Protein AF-A0A2E8K2D9-F1 (afdb_monomer)

Sequence (216 aa):
MKTSSVPLYFPDGIPESVQRIVDPDQIHKLVAVGLKGMEDDWSRLGKRADEVTRGVRPWWKRLFGDSLEVDVAHVMNALYRPMKTWPGNLTAEQKDDLNIIRYLRQYVAADNYRLTSVQRAHPPGEDEMAKAFKMLAKDARPVADRVEDVFQKMITDVGEDIEPLCEAVYGEECPPGEGERVAMADVRDLVRIGRFPSMTPTGTRVMKTLWTAIHR

Radius of gyration: 23.52 Å; Cα contacts (8 Å, |Δi|>4): 214; chains: 1; bounding box: 50×31×76 Å

Foldseek 3Di:
DDDDDDPDDDPPDDDPPPLPLDPLCPLVVLLLVLLLVLQVVLLVLLVVLVCLLVCPDPVSCVDCNPDPLDHSLLLLQQLPDPLVSAQPPDDPQLSLLSQLSSLSNVSPDPDDSDDDPVCVVDDHDSVSSVVVSSSSSVSSVVSLVVSVVSVLVSLVVSLVVCQVCCCSNVVDGDDPPVSSVSSVVSLVVCLVVLHSPNDDPSSSSSSNSNVVSVPD

pLDDT: mean 81.73, std 16.13, range [32.75, 96.62]

Structure (mmCIF, N/CA/C/O backbone):
data_AF-A0A2E8K2D9-F1
#
_entry.id   AF-A0A2E8K2D9-F1
#
loop_
_atom_site.group_PDB
_atom_site.id
_atom_site.type_symbol
_atom_site.label_atom_id
_atom_site.label_alt_id
_atom_site.label_comp_id
_atom_site.label_asym_id
_atom_site.label_entity_id
_atom_site.label_seq_id
_atom_site.pdbx_PDB_ins_code
_atom_site.Cartn_x
_atom_site.Cartn_y
_atom_site.Cartn_z
_atom_site.occupancy
_atom_site.B_iso_or_equiv
_atom_site.auth_seq_id
_atom_site.auth_comp_id
_atom_site.auth_asym_id
_atom_site.auth_atom_id
_atom_site.pdbx_PDB_model_num
ATOM 1 N N . MET A 1 1 ? 7.784 -9.349 42.592 1.00 35.94 1 MET A N 1
ATOM 2 C CA . MET A 1 1 ? 6.423 -9.107 43.113 1.00 35.94 1 MET A CA 1
ATOM 3 C C . MET A 1 1 ? 5.459 -9.968 42.316 1.00 35.94 1 MET A C 1
ATOM 5 O O . MET A 1 1 ? 5.446 -9.852 41.100 1.00 35.94 1 MET A O 1
ATOM 9 N N . LYS A 1 2 ? 4.751 -10.893 42.971 1.00 32.75 2 LYS A N 1
ATOM 10 C CA . LYS A 1 2 ? 3.676 -11.684 42.358 1.00 32.75 2 LYS A CA 1
ATOM 11 C C . LYS A 1 2 ? 2.379 -10.907 42.567 1.00 32.75 2 LYS A C 1
ATOM 13 O O . LYS A 1 2 ? 1.980 -10.719 43.712 1.00 32.75 2 LYS A O 1
ATOM 18 N N . THR A 1 3 ? 1.761 -10.425 41.497 1.00 35.50 3 THR A N 1
ATOM 19 C CA . THR A 1 3 ? 0.390 -9.911 41.535 1.00 35.50 3 THR A CA 1
ATOM 20 C C . THR A 1 3 ? -0.542 -11.104 41.719 1.00 35.50 3 THR A C 1
ATOM 22 O O . THR A 1 3 ? -0.747 -11.912 40.821 1.00 35.50 3 THR A O 1
ATOM 25 N N . SER A 1 4 ? -1.029 -11.267 42.945 1.00 34.19 4 SER A N 1
ATOM 26 C CA . SER A 1 4 ? -2.083 -12.216 43.287 1.00 34.19 4 SER A CA 1
ATOM 27 C C . SER A 1 4 ? -3.385 -11.744 42.640 1.00 34.19 4 SER A C 1
ATOM 29 O O . SER A 1 4 ? -3.998 -10.800 43.132 1.00 34.19 4 SER A O 1
ATOM 31 N N . SER A 1 5 ? -3.814 -12.379 41.550 1.00 40.34 5 SER A N 1
ATOM 32 C CA . SER A 1 5 ? -5.182 -12.246 41.052 1.00 40.34 5 SER A CA 1
ATOM 33 C C . SER A 1 5 ? -6.114 -13.022 41.984 1.00 40.34 5 SER A C 1
ATOM 35 O O . SER A 1 5 ? -6.142 -14.251 41.986 1.00 40.34 5 SER A O 1
ATOM 37 N N . VAL A 1 6 ? -6.858 -12.303 42.823 1.00 35.56 6 VAL A N 1
ATOM 38 C CA . VAL A 1 6 ? -7.968 -12.889 43.584 1.00 35.56 6 VAL A CA 1
ATOM 39 C C . VAL A 1 6 ? -9.125 -13.102 42.602 1.00 35.56 6 VAL A C 1
ATOM 41 O O . VAL A 1 6 ? -9.557 -12.127 41.987 1.00 35.56 6 VAL A O 1
ATOM 44 N N . PRO A 1 7 ? -9.644 -14.329 42.415 1.00 41.34 7 PRO A N 1
ATOM 45 C CA . PRO A 1 7 ? -10.852 -14.529 41.630 1.00 41.34 7 PRO A CA 1
ATOM 46 C C . PRO A 1 7 ? -12.039 -13.975 42.426 1.00 41.34 7 PRO A C 1
ATOM 48 O O . PRO A 1 7 ? -12.361 -14.484 43.500 1.00 41.34 7 PRO A O 1
ATOM 51 N N . LEU A 1 8 ? -12.679 -12.920 41.922 1.00 49.12 8 LEU A N 1
ATOM 52 C CA . LEU A 1 8 ? -13.950 -12.433 42.456 1.00 49.12 8 LEU A CA 1
ATOM 53 C C . LEU A 1 8 ? -15.038 -13.475 42.149 1.00 49.12 8 LEU A C 1
ATOM 55 O O . LEU A 1 8 ? -15.399 -13.681 40.992 1.00 49.12 8 LEU A O 1
ATOM 59 N N . TYR A 1 9 ? -15.524 -14.164 43.182 1.00 39.50 9 TYR A N 1
ATOM 60 C CA . TYR A 1 9 ? -16.620 -15.127 43.084 1.00 39.50 9 TYR A CA 1
ATOM 61 C C . TYR A 1 9 ? -17.941 -14.439 43.445 1.00 39.50 9 TYR A C 1
ATOM 63 O O . TYR A 1 9 ? -18.106 -13.982 44.575 1.00 39.50 9 TYR A O 1
ATOM 71 N N . PHE A 1 10 ? -18.873 -14.377 42.490 1.00 50.28 10 PHE A N 1
ATOM 72 C CA . PHE A 1 10 ? -20.216 -13.819 42.671 1.00 50.28 10 PHE A CA 1
ATOM 73 C C . PHE A 1 10 ? -21.260 -14.946 42.570 1.00 50.28 10 PHE A C 1
ATOM 75 O O . PHE A 1 10 ? -21.696 -15.264 41.462 1.00 50.28 10 PHE A O 1
ATOM 82 N N . PRO A 1 11 ? -21.640 -15.588 43.692 1.00 42.41 1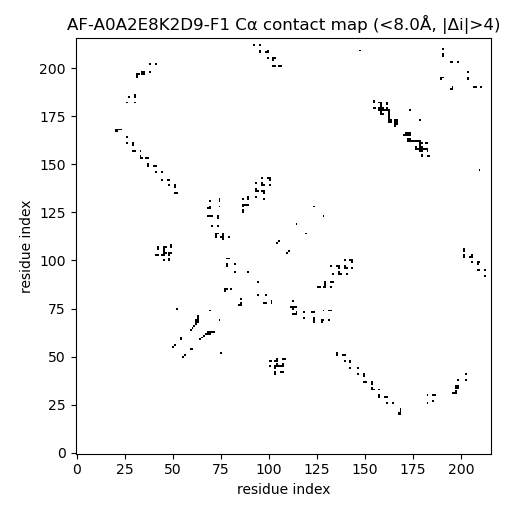1 PRO A N 1
ATOM 83 C CA . PRO A 1 11 ? -22.558 -16.732 43.691 1.00 42.41 11 PRO A CA 1
ATOM 84 C C . PRO A 1 11 ? -23.959 -16.407 43.149 1.00 42.41 11 PRO A C 1
ATOM 86 O O . PRO A 1 11 ? -24.617 -17.301 42.626 1.00 42.41 11 PRO A O 1
ATOM 89 N N . ASP A 1 12 ? -24.369 -15.138 43.204 1.00 55.41 12 ASP A N 1
ATOM 90 C CA . ASP A 1 12 ? -25.711 -14.675 42.823 1.00 55.41 12 ASP A CA 1
ATOM 91 C C . ASP A 1 12 ? -25.734 -13.905 41.484 1.00 55.41 12 ASP A C 1
ATOM 93 O O . ASP A 1 12 ? -26.728 -13.271 41.134 1.00 55.41 12 ASP A O 1
ATOM 97 N N . GLY A 1 13 ? -24.639 -13.963 40.715 1.00 50.09 13 GLY A N 1
ATOM 98 C CA . GLY A 1 13 ? -24.436 -13.160 39.506 1.00 50.09 13 GLY A CA 1
ATOM 99 C C . GLY A 1 13 ? -23.695 -11.847 39.778 1.00 50.09 13 GLY A C 1
ATOM 100 O O . GLY A 1 13 ? -23.671 -11.335 40.894 1.00 50.09 13 GLY A O 1
ATOM 101 N N . ILE A 1 14 ? -23.023 -11.319 38.749 1.00 52.69 14 ILE A N 1
ATOM 102 C CA . ILE A 1 14 ? -22.279 -10.052 38.833 1.00 52.69 14 ILE A CA 1
ATOM 103 C C . ILE A 1 14 ? -23.294 -8.918 39.083 1.00 52.69 14 ILE A C 1
ATOM 105 O O . ILE A 1 14 ? -24.194 -8.768 38.254 1.00 52.69 14 ILE A O 1
ATOM 109 N N . PRO A 1 15 ? -23.175 -8.130 40.172 1.00 55.88 15 PRO A N 1
ATOM 110 C CA . PRO A 1 15 ? -24.081 -7.015 40.442 1.00 55.88 15 PRO A CA 1
ATOM 111 C C . PRO A 1 15 ? -24.121 -6.037 39.264 1.00 55.88 15 PRO A C 1
ATOM 113 O O . PRO A 1 15 ? -23.078 -5.742 38.687 1.00 55.88 15 PRO A O 1
ATOM 116 N N . GLU A 1 16 ? -25.291 -5.479 38.942 1.00 52.31 16 GLU A N 1
ATOM 117 C CA . GLU A 1 16 ? -25.437 -4.475 37.868 1.00 52.31 16 GLU A CA 1
ATOM 118 C C . GLU A 1 16 ? -24.560 -3.228 38.090 1.00 52.31 16 GLU A C 1
ATOM 120 O O . GLU A 1 16 ? -24.211 -2.534 37.142 1.00 52.31 16 GLU A O 1
ATOM 125 N N . SER A 1 17 ? -24.161 -2.972 39.340 1.00 47.88 17 SER A N 1
ATOM 126 C CA . SER A 1 17 ? -23.253 -1.892 39.736 1.00 47.88 17 SER A CA 1
ATOM 127 C C . SER A 1 17 ? -21.765 -2.204 39.542 1.00 47.88 17 SER A C 1
ATOM 129 O O . SER A 1 17 ? -20.933 -1.309 39.690 1.00 47.88 17 SER A O 1
ATOM 131 N N . VAL A 1 18 ? -21.398 -3.451 39.234 1.00 45.31 18 VAL A N 1
ATOM 132 C CA . VAL A 1 18 ? -20.029 -3.789 38.842 1.00 45.31 18 VAL A CA 1
ATOM 133 C C . VAL A 1 18 ? -19.897 -3.449 37.367 1.00 45.31 18 VAL A C 1
ATOM 135 O O . VAL A 1 18 ? -20.376 -4.187 36.505 1.00 45.31 18 VAL A O 1
ATOM 138 N N . GLN A 1 19 ? -19.226 -2.330 37.083 1.00 48.03 19 GLN A N 1
ATOM 139 C CA . GLN A 1 19 ? -18.764 -1.992 35.742 1.00 48.03 19 GLN A CA 1
ATOM 140 C C . GLN A 1 19 ? -17.974 -3.201 35.231 1.00 48.03 19 GLN A C 1
ATOM 142 O O . GLN A 1 19 ? -16.887 -3.513 35.727 1.00 48.03 19 GLN A O 1
ATOM 147 N N . ARG A 1 20 ? -18.562 -3.958 34.297 1.00 49.78 20 ARG A N 1
ATOM 148 C CA . ARG A 1 20 ? -17.811 -4.973 33.566 1.00 49.78 20 ARG A CA 1
ATOM 149 C C . ARG A 1 20 ? -16.711 -4.193 32.881 1.00 49.78 20 ARG A C 1
ATOM 151 O O . ARG A 1 20 ? -17.021 -3.392 32.008 1.00 49.78 20 ARG A O 1
ATOM 158 N N . ILE A 1 21 ? -15.470 -4.390 33.322 1.00 51.75 21 ILE A N 1
ATOM 159 C CA . ILE A 1 21 ? -14.303 -3.896 32.601 1.00 51.75 21 ILE A CA 1
ATOM 160 C C . ILE A 1 21 ? -14.482 -4.460 31.199 1.00 51.75 21 ILE A C 1
ATOM 162 O O . ILE A 1 21 ? -14.408 -5.678 31.005 1.00 51.75 21 ILE A O 1
ATOM 166 N N . VAL A 1 22 ? -14.866 -3.591 30.266 1.00 58.44 22 VAL A N 1
ATOM 167 C CA . VAL A 1 22 ? -14.875 -3.940 28.859 1.00 58.44 22 VAL A CA 1
ATOM 168 C C . VAL A 1 22 ? -13.473 -4.438 28.575 1.00 58.44 22 VAL A C 1
ATOM 170 O O . VAL A 1 22 ? -12.510 -3.839 29.051 1.00 58.44 22 VAL A O 1
ATOM 173 N N . ASP A 1 23 ? -13.374 -5.593 27.918 1.00 66.00 23 ASP A N 1
ATOM 174 C CA . ASP A 1 23 ? -12.085 -6.193 27.597 1.00 66.00 23 ASP A CA 1
ATOM 175 C C . ASP A 1 23 ? -11.172 -5.087 27.040 1.00 66.00 23 ASP A C 1
ATOM 177 O O . ASP A 1 23 ? -11.524 -4.506 26.011 1.00 66.00 23 ASP A O 1
ATOM 181 N N . PRO A 1 24 ? -10.063 -4.732 27.719 1.00 62.97 24 PRO A N 1
ATOM 182 C CA . PRO A 1 24 ? -9.220 -3.614 27.299 1.00 62.97 24 PRO A CA 1
ATOM 183 C C . PRO A 1 24 ? -8.659 -3.828 25.885 1.00 62.97 24 PRO A C 1
ATOM 185 O O . PRO A 1 24 ? -8.293 -2.866 25.213 1.00 62.97 24 PRO A O 1
ATOM 188 N N . ASP A 1 25 ? -8.689 -5.069 25.387 1.00 79.69 25 ASP A N 1
ATOM 189 C CA . ASP A 1 25 ? -8.319 -5.423 24.020 1.00 79.69 25 ASP A CA 1
ATOM 190 C C . ASP A 1 25 ? -9.440 -5.187 22.988 1.00 79.69 25 ASP A C 1
ATOM 192 O O . ASP A 1 25 ? -9.247 -5.466 21.803 1.00 79.69 25 ASP A O 1
ATOM 196 N N . GLN A 1 26 ? -10.626 -4.705 23.373 1.00 83.50 26 GLN A N 1
ATOM 197 C CA . GLN A 1 26 ? -11.746 -4.517 22.443 1.00 83.50 26 GLN A CA 1
ATOM 198 C C . GLN A 1 26 ? -11.414 -3.500 21.342 1.00 83.50 26 GLN A C 1
ATOM 200 O O . GLN A 1 26 ? -11.723 -3.751 20.177 1.00 83.50 26 GLN A O 1
ATOM 205 N N . ILE A 1 27 ? -10.710 -2.418 21.681 1.00 84.00 27 ILE A N 1
ATOM 206 C CA . ILE A 1 27 ? -10.223 -1.426 20.710 1.00 84.00 27 ILE A CA 1
ATOM 207 C C . ILE A 1 27 ? -9.212 -2.069 19.749 1.00 84.00 27 ILE A C 1
ATOM 209 O O . ILE A 1 27 ? -9.370 -1.978 18.532 1.00 84.00 27 ILE A O 1
ATOM 213 N N . HIS A 1 28 ? -8.240 -2.822 20.277 1.00 87.62 28 HIS A N 1
ATOM 214 C CA . HIS A 1 28 ? -7.259 -3.550 19.464 1.00 87.62 28 HIS A CA 1
ATOM 215 C C . HIS A 1 28 ? -7.914 -4.558 18.509 1.00 87.62 28 HIS A C 1
ATOM 217 O O . HIS A 1 28 ? -7.477 -4.738 17.369 1.00 87.62 28 HIS A O 1
ATOM 223 N N . LYS A 1 29 ? -8.992 -5.219 18.947 1.00 89.44 29 LYS A N 1
ATOM 224 C CA . LYS A 1 29 ? -9.772 -6.139 18.108 1.00 89.44 29 LYS A CA 1
ATOM 225 C C . LYS A 1 29 ? -10.480 -5.405 16.971 1.00 89.44 29 LYS A C 1
ATOM 227 O O . LYS A 1 29 ? -10.455 -5.917 15.853 1.00 89.44 29 LYS A O 1
ATOM 232 N N . LEU A 1 30 ? -11.059 -4.228 17.222 1.00 91.81 30 LEU A N 1
ATOM 233 C CA . LEU A 1 30 ? -11.683 -3.410 16.175 1.00 91.81 30 LEU A CA 1
ATOM 234 C C . LEU A 1 30 ? -10.661 -2.971 15.126 1.00 91.81 30 LEU A C 1
ATOM 236 O O . LEU A 1 30 ? -10.876 -3.196 13.935 1.00 91.81 30 LEU A O 1
ATOM 240 N N . VAL A 1 31 ? -9.507 -2.459 15.559 1.00 91.94 31 VAL A N 1
ATOM 241 C CA . VAL A 1 31 ? -8.414 -2.077 14.650 1.00 91.94 31 VAL A CA 1
ATOM 242 C C . VAL A 1 31 ? -7.933 -3.284 13.842 1.00 91.94 31 VAL A C 1
ATOM 244 O O . VAL A 1 31 ? -7.787 -3.201 12.622 1.00 91.94 31 VAL A O 1
ATOM 247 N N . ALA A 1 32 ? -7.752 -4.446 14.476 1.00 91.50 32 ALA A N 1
ATOM 248 C CA . ALA A 1 32 ? -7.349 -5.664 13.776 1.00 91.50 32 ALA A CA 1
ATOM 249 C C . ALA A 1 32 ? -8.374 -6.114 12.716 1.00 91.50 32 ALA A C 1
ATOM 251 O O . ALA A 1 32 ? -7.968 -6.567 11.639 1.00 91.50 32 ALA A O 1
ATOM 252 N N . VAL A 1 33 ? -9.677 -5.986 12.994 1.00 92.31 33 VAL A N 1
ATOM 253 C CA . VAL A 1 33 ? -10.758 -6.272 12.036 1.00 92.31 33 VAL A CA 1
ATOM 254 C C . VAL A 1 33 ? -10.766 -5.249 10.896 1.00 92.31 33 VAL A C 1
ATOM 256 O O . VAL A 1 33 ? -10.815 -5.654 9.733 1.00 92.31 33 VAL A O 1
ATOM 259 N N . GLY A 1 34 ? -10.627 -3.955 11.195 1.00 93.94 34 GLY A N 1
ATOM 260 C CA . GLY A 1 34 ? -10.524 -2.896 10.186 1.00 93.94 34 GLY A CA 1
ATOM 261 C C . GLY A 1 34 ? -9.348 -3.119 9.233 1.00 93.94 34 GLY A C 1
ATOM 262 O O . GLY A 1 34 ? -9.517 -3.123 8.012 1.00 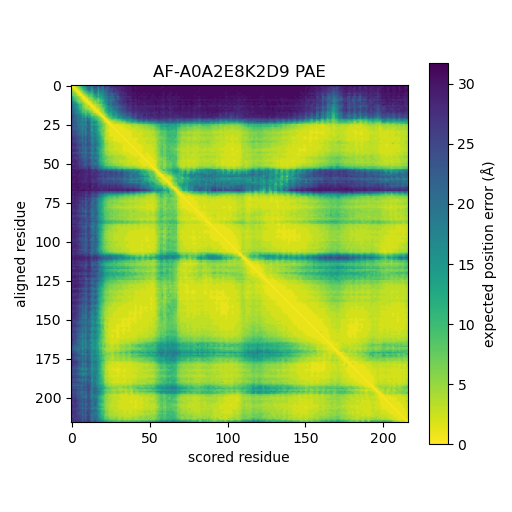93.94 34 GLY A O 1
ATOM 263 N N . LEU A 1 35 ? -8.170 -3.440 9.778 1.00 93.38 35 LEU A N 1
ATOM 264 C CA . LEU A 1 35 ? -6.981 -3.791 8.997 1.00 93.38 35 LEU A CA 1
ATOM 265 C C . LEU A 1 35 ? -7.207 -5.004 8.082 1.00 93.38 35 LEU A C 1
ATOM 267 O O . LEU A 1 35 ? -6.667 -5.048 6.973 1.00 93.38 35 LEU A O 1
ATOM 271 N N . LYS A 1 36 ? -8.013 -5.981 8.520 1.00 92.38 36 LYS A N 1
ATOM 272 C CA . LYS A 1 36 ? -8.382 -7.134 7.693 1.00 92.38 36 LYS A CA 1
ATOM 273 C C . LYS A 1 36 ? -9.304 -6.737 6.540 1.00 92.38 36 LYS A C 1
ATOM 275 O O . LYS A 1 36 ? -9.048 -7.147 5.411 1.00 92.38 36 LYS A O 1
ATOM 280 N N . GLY A 1 37 ? -10.333 -5.930 6.805 1.00 92.69 37 GLY A N 1
ATOM 281 C CA . GLY A 1 37 ? -11.250 -5.438 5.770 1.00 92.69 37 GLY A CA 1
ATOM 282 C C . GLY A 1 37 ? -10.532 -4.596 4.711 1.00 92.69 37 GLY A C 1
ATOM 283 O O . GLY A 1 37 ? -10.712 -4.805 3.512 1.00 92.69 37 GLY A O 1
ATOM 284 N N . MET A 1 38 ? -9.625 -3.723 5.153 1.00 94.44 38 MET A N 1
ATOM 285 C CA . MET A 1 38 ? -8.743 -2.950 4.278 1.00 94.44 38 MET A CA 1
ATOM 286 C C . MET A 1 38 ? -7.875 -3.848 3.381 1.00 94.44 38 MET A C 1
ATOM 288 O O . MET A 1 38 ? -7.718 -3.569 2.191 1.00 94.44 38 MET A O 1
ATOM 292 N N . GLU A 1 39 ? -7.313 -4.937 3.919 1.00 94.06 39 GLU A N 1
ATOM 293 C CA . GLU A 1 39 ? -6.522 -5.885 3.128 1.00 94.06 39 GLU A CA 1
ATOM 294 C C . GLU A 1 39 ? -7.342 -6.532 2.000 1.00 94.06 39 GLU A C 1
ATOM 296 O O . GLU A 1 39 ? -6.834 -6.688 0.884 1.00 94.06 39 GLU A O 1
ATOM 301 N N . ASP A 1 40 ? -8.603 -6.876 2.257 1.00 92.94 40 ASP A N 1
ATOM 302 C CA . ASP A 1 40 ? -9.485 -7.456 1.242 1.00 92.94 40 ASP A CA 1
ATOM 303 C C . ASP A 1 40 ? -9.762 -6.459 0.104 1.00 92.94 40 ASP A C 1
ATOM 305 O O . ASP A 1 40 ? -9.758 -6.833 -1.076 1.00 92.94 40 ASP A O 1
ATOM 309 N N . ASP A 1 41 ? -9.920 -5.174 0.426 1.00 9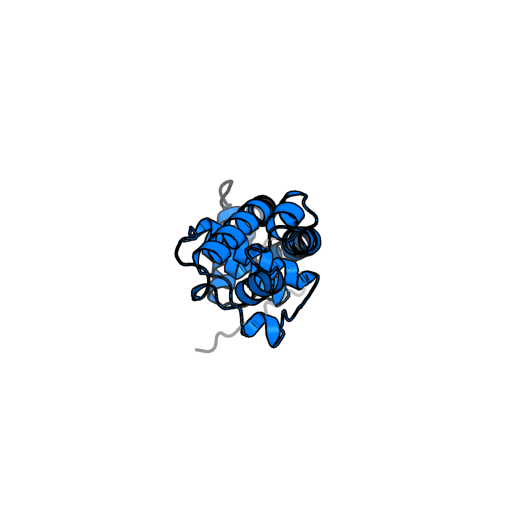4.00 41 ASP A N 1
ATOM 310 C CA . ASP A 1 41 ? -10.062 -4.113 -0.572 1.00 94.00 41 ASP A CA 1
ATOM 311 C C . ASP A 1 41 ? -8.771 -3.881 -1.368 1.00 94.00 41 ASP A C 1
ATOM 313 O O . ASP A 1 41 ? -8.807 -3.768 -2.599 1.00 94.00 41 ASP A O 1
ATOM 317 N N . TRP A 1 42 ? -7.608 -3.909 -0.719 1.00 94.81 42 TRP A N 1
ATOM 318 C CA . TRP A 1 42 ? -6.318 -3.848 -1.414 1.00 94.81 42 TRP A CA 1
ATOM 319 C C . TRP A 1 42 ? -6.079 -5.053 -2.325 1.00 94.81 42 TRP A C 1
ATOM 321 O O . TRP A 1 42 ? -5.568 -4.898 -3.436 1.00 94.81 42 TRP A O 1
ATOM 331 N N . SER A 1 43 ? -6.491 -6.249 -1.908 1.00 93.56 43 SER A N 1
ATOM 332 C CA . SER A 1 43 ? -6.422 -7.453 -2.740 1.00 93.56 43 SER A CA 1
ATOM 333 C C . SER A 1 43 ? -7.216 -7.279 -4.044 1.00 93.56 43 SER A C 1
ATOM 335 O O . SER A 1 43 ? -6.729 -7.618 -5.128 1.00 93.56 43 SER A O 1
ATOM 337 N N . ARG A 1 44 ? -8.391 -6.632 -3.985 1.00 93.25 44 ARG A N 1
ATOM 338 C CA . ARG A 1 44 ? -9.185 -6.280 -5.181 1.00 93.25 44 ARG A CA 1
ATOM 339 C C . ARG A 1 44 ? -8.468 -5.267 -6.078 1.00 93.25 44 ARG A C 1
ATOM 341 O O . ARG A 1 44 ? -8.540 -5.388 -7.305 1.00 93.25 44 ARG A O 1
ATOM 348 N N . LEU A 1 45 ? -7.734 -4.312 -5.499 1.00 93.38 45 LEU A N 1
ATOM 349 C CA . LEU A 1 45 ? -6.879 -3.379 -6.251 1.00 93.38 45 LEU A CA 1
ATOM 350 C C . LEU A 1 45 ? -5.675 -4.070 -6.909 1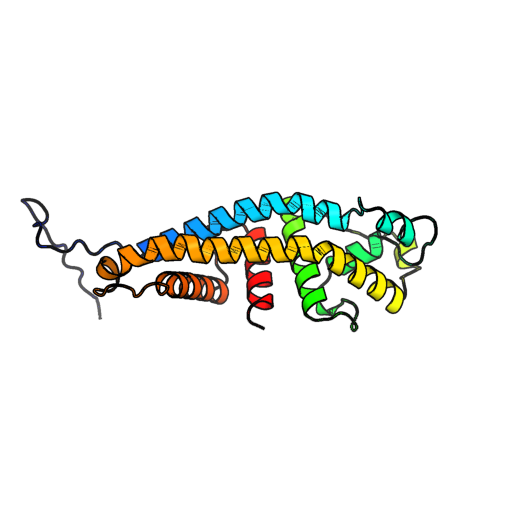.00 93.38 45 LEU A C 1
ATOM 352 O O . LEU A 1 45 ? -5.149 -3.554 -7.896 1.00 93.38 45 LEU A O 1
ATOM 356 N N . GLY A 1 46 ? -5.281 -5.258 -6.442 1.00 91.31 46 GLY A N 1
ATOM 357 C CA . GLY A 1 46 ? -4.179 -6.036 -7.009 1.00 91.31 46 GLY A CA 1
ATOM 358 C C . GLY A 1 46 ? -4.311 -6.287 -8.516 1.00 91.31 46 GLY A C 1
ATOM 359 O O . GLY A 1 46 ? -3.316 -6.212 -9.235 1.00 91.31 46 GLY A O 1
ATOM 360 N N . LYS A 1 47 ? -5.534 -6.501 -9.031 1.00 88.62 47 LYS A N 1
ATOM 361 C CA . LYS A 1 47 ? -5.771 -6.661 -10.482 1.00 88.62 47 LYS A CA 1
ATOM 362 C C . LYS A 1 47 ? -5.481 -5.379 -11.261 1.00 88.62 47 LYS A C 1
ATOM 364 O O . LYS A 1 47 ? -4.837 -5.434 -12.301 1.00 88.62 47 LYS A O 1
ATOM 369 N N . ARG A 1 48 ? -5.891 -4.223 -10.728 1.00 88.69 48 ARG A N 1
ATOM 370 C CA . ARG A 1 48 ? -5.597 -2.912 -11.329 1.00 88.69 48 ARG A CA 1
ATOM 371 C C . ARG A 1 48 ? -4.100 -2.614 -11.314 1.00 88.69 48 ARG A C 1
ATOM 373 O O . ARG A 1 48 ? -3.570 -2.114 -12.299 1.00 88.69 48 ARG A O 1
ATOM 380 N N . ALA A 1 49 ? -3.411 -2.961 -10.227 1.00 89.19 49 ALA A N 1
ATOM 381 C CA . ALA A 1 49 ? -1.956 -2.855 -10.163 1.00 89.19 49 ALA A CA 1
ATOM 382 C C . ALA A 1 49 ? -1.276 -3.756 -11.214 1.00 89.19 49 ALA A C 1
ATOM 384 O O . ALA A 1 49 ? -0.341 -3.320 -11.885 1.00 89.19 49 ALA A O 1
ATOM 385 N N . ASP A 1 50 ? -1.766 -4.984 -11.417 1.00 87.75 50 ASP A N 1
ATOM 386 C CA . ASP A 1 50 ? -1.250 -5.870 -12.468 1.00 87.75 50 ASP A CA 1
ATOM 387 C C . ASP A 1 50 ? -1.493 -5.297 -13.877 1.00 87.75 50 ASP A C 1
ATOM 389 O O . ASP A 1 50 ? -0.563 -5.269 -14.683 1.00 87.75 50 ASP A O 1
ATOM 393 N N . GLU A 1 51 ? -2.675 -4.739 -14.157 1.00 85.38 51 GLU A N 1
ATOM 394 C CA . GLU A 1 51 ? -2.988 -4.061 -15.429 1.00 85.38 51 GLU A CA 1
ATOM 395 C C . GLU A 1 51 ? -2.046 -2.889 -15.731 1.00 85.38 51 GLU A C 1
ATOM 397 O O . GLU A 1 51 ? -1.587 -2.751 -16.871 1.00 85.38 51 GLU A O 1
ATOM 402 N N . VAL A 1 52 ? -1.726 -2.078 -14.712 1.00 83.56 52 VAL A N 1
ATOM 403 C CA . VAL A 1 52 ? -0.738 -0.993 -14.814 1.00 83.56 52 VAL A CA 1
ATOM 404 C C . VAL A 1 52 ? 0.620 -1.561 -15.212 1.00 83.56 52 VAL A C 1
ATOM 406 O O . VAL A 1 52 ? 1.237 -1.058 -16.138 1.00 83.56 52 VAL A O 1
ATOM 409 N N . THR A 1 53 ? 1.068 -2.647 -14.582 1.00 79.38 53 THR A N 1
ATOM 410 C CA . THR A 1 53 ? 2.391 -3.236 -14.857 1.00 79.38 53 THR A CA 1
ATOM 411 C C . THR A 1 53 ? 2.486 -4.091 -16.123 1.00 79.38 53 THR A C 1
ATOM 413 O O . THR A 1 53 ? 3.588 -4.365 -16.595 1.00 79.38 53 THR A O 1
ATOM 416 N N . ARG A 1 54 ? 1.353 -4.541 -16.671 1.00 75.38 54 ARG A N 1
ATOM 417 C CA . ARG A 1 54 ? 1.282 -5.328 -17.914 1.00 75.38 54 ARG A CA 1
ATOM 418 C C . ARG A 1 54 ? 1.013 -4.479 -19.146 1.00 75.38 54 ARG A C 1
ATOM 420 O O . ARG A 1 54 ? 1.026 -5.007 -20.256 1.00 75.38 54 ARG A O 1
ATOM 427 N N . GLY A 1 55 ? 0.766 -3.184 -18.974 1.00 60.94 55 GLY A N 1
ATOM 428 C CA . GLY A 1 55 ? 0.729 -2.286 -20.112 1.00 60.94 55 GLY A CA 1
ATOM 429 C C . GLY A 1 55 ? -0.481 -2.388 -21.002 1.00 60.94 55 GLY A C 1
ATOM 430 O O . GLY A 1 55 ? -0.393 -2.197 -22.214 1.00 60.94 55 GLY A O 1
ATOM 431 N N . VAL A 1 56 ? -1.637 -2.651 -20.404 1.00 58.28 56 VAL A N 1
ATOM 432 C CA . VAL A 1 56 ? -2.912 -2.709 -21.130 1.00 58.28 56 VAL A CA 1
ATOM 433 C C . VAL A 1 56 ? -3.268 -1.337 -21.753 1.00 58.28 56 VAL A C 1
ATOM 435 O O . VAL A 1 56 ? -4.105 -1.242 -22.650 1.00 58.28 56 VAL A O 1
ATOM 438 N N . ARG A 1 57 ? -2.602 -0.252 -21.329 1.00 58.03 57 ARG A N 1
ATOM 439 C CA . ARG A 1 57 ? -2.857 1.131 -21.757 1.00 58.03 57 ARG A CA 1
ATOM 440 C C . ARG A 1 57 ? -2.212 1.477 -23.121 1.00 58.03 57 ARG A C 1
ATOM 442 O O . ARG A 1 57 ? -1.083 1.077 -23.396 1.00 58.03 57 ARG A O 1
ATOM 449 N N . PRO A 1 58 ? -2.853 2.319 -23.960 1.00 50.47 58 PRO A N 1
ATOM 450 C CA . PRO A 1 58 ? -2.375 2.653 -25.312 1.00 50.47 58 PRO A CA 1
ATOM 451 C C . PRO A 1 58 ? -0.990 3.313 -25.418 1.00 50.47 58 PRO A C 1
ATOM 453 O O . PRO A 1 58 ? -0.375 3.244 -26.480 1.00 50.47 58 PRO A O 1
ATOM 456 N N . TRP A 1 59 ? -0.497 3.978 -24.368 1.00 54.50 59 TRP A N 1
ATOM 457 C CA . TRP A 1 59 ? 0.845 4.578 -24.357 1.00 54.50 59 TRP A CA 1
ATOM 458 C C . TRP A 1 59 ? 1.948 3.532 -24.160 1.00 54.50 59 TRP A C 1
ATOM 460 O O . TRP A 1 59 ? 3.066 3.731 -24.626 1.00 54.50 59 TRP A O 1
ATOM 470 N N . TRP A 1 60 ? 1.621 2.389 -23.553 1.00 60.25 60 TRP A N 1
ATOM 471 C CA . TRP A 1 60 ? 2.552 1.284 -23.357 1.00 60.25 60 TRP A CA 1
ATOM 472 C C . TRP A 1 60 ? 2.999 0.699 -24.693 1.00 60.25 60 TRP A C 1
ATOM 474 O O . TRP A 1 60 ? 4.185 0.534 -24.938 1.00 60.25 60 TRP A O 1
ATOM 484 N N . LYS A 1 61 ? 2.061 0.510 -25.627 1.00 56.12 61 LYS A N 1
ATOM 485 C CA . LYS A 1 61 ? 2.372 0.102 -27.006 1.00 56.12 61 LYS A CA 1
ATOM 486 C C . LYS A 1 61 ? 3.190 1.142 -27.783 1.00 56.12 61 LYS A C 1
ATOM 488 O O . LYS A 1 61 ? 3.849 0.772 -28.741 1.00 56.12 61 LYS A O 1
ATOM 493 N N . ARG A 1 62 ? 3.159 2.426 -27.397 1.00 54.16 62 ARG A N 1
ATOM 494 C CA . ARG A 1 62 ? 3.945 3.489 -28.056 1.00 54.16 62 ARG A CA 1
ATOM 495 C C . ARG A 1 62 ? 5.380 3.594 -27.546 1.00 54.16 62 ARG A C 1
ATOM 497 O O . ARG A 1 62 ? 6.198 4.154 -28.252 1.00 54.16 62 ARG A O 1
ATOM 504 N N . LEU A 1 63 ? 5.669 3.098 -26.342 1.00 52.75 63 LEU A N 1
ATOM 505 C CA . LEU A 1 63 ? 7.007 3.147 -25.732 1.00 52.75 63 LEU A CA 1
ATOM 506 C C . LEU A 1 63 ? 7.694 1.787 -25.644 1.00 52.75 63 LEU A C 1
ATOM 508 O O . LEU A 1 63 ? 8.913 1.725 -25.613 1.00 52.75 63 LEU A O 1
ATOM 512 N N . PHE A 1 64 ? 6.906 0.716 -25.606 1.00 53.06 64 PHE A N 1
ATOM 513 C CA . PHE A 1 64 ? 7.365 -0.670 -25.538 1.00 53.06 64 PHE A CA 1
ATOM 514 C C . PHE A 1 64 ? 6.992 -1.473 -26.803 1.00 53.06 64 PHE A C 1
ATOM 516 O O . PHE A 1 64 ? 7.168 -2.688 -26.826 1.00 53.06 64 PHE A O 1
ATOM 523 N N . GLY A 1 65 ? 6.423 -0.817 -27.826 1.00 58.22 65 GLY A N 1
ATOM 524 C CA . GLY A 1 65 ? 6.198 -1.372 -29.170 1.00 58.22 65 GLY A CA 1
ATOM 525 C C . GLY A 1 65 ? 7.312 -0.971 -30.143 1.00 58.22 65 GLY A C 1
ATOM 526 O O . GLY A 1 65 ? 8.483 -1.082 -29.806 1.00 58.22 65 GLY A O 1
ATOM 527 N N . ASP A 1 66 ? 6.957 -0.476 -31.335 1.00 46.38 66 ASP A N 1
ATOM 528 C CA . ASP A 1 66 ? 7.879 -0.280 -32.476 1.00 46.38 66 ASP A CA 1
ATOM 529 C C . ASP A 1 66 ? 9.028 0.737 -32.264 1.00 46.38 66 ASP A C 1
ATOM 531 O O . ASP A 1 66 ? 9.915 0.840 -33.110 1.00 46.38 66 ASP A O 1
ATOM 535 N N . SER A 1 67 ? 9.067 1.464 -31.139 1.00 48.53 67 SER A N 1
ATOM 536 C CA . SER A 1 67 ? 10.243 2.227 -30.695 1.00 48.53 67 SER A CA 1
ATOM 537 C C . SER A 1 67 ? 10.830 1.592 -29.429 1.00 48.53 67 SER A C 1
ATOM 539 O O . SER A 1 67 ? 10.445 1.932 -28.312 1.00 48.53 67 SER A O 1
ATOM 541 N N . LEU A 1 68 ? 11.744 0.637 -29.596 1.00 51.94 68 LEU A N 1
ATOM 542 C CA . LEU A 1 68 ? 12.476 0.001 -28.496 1.00 51.94 68 LEU A CA 1
ATOM 543 C C . LEU A 1 68 ? 13.489 0.983 -27.879 1.00 51.94 68 LEU A C 1
ATOM 545 O O . LEU A 1 68 ? 14.662 0.949 -28.231 1.00 51.94 68 LEU A O 1
ATOM 549 N N . GLU A 1 69 ? 13.051 1.846 -26.960 1.00 60.78 69 GLU A N 1
ATOM 550 C CA . GLU A 1 69 ? 13.980 2.549 -26.053 1.00 60.78 69 GLU A CA 1
ATOM 551 C C . GLU A 1 69 ? 14.270 1.692 -24.802 1.00 60.78 69 GLU A C 1
ATOM 553 O O . GLU A 1 69 ? 15.401 1.640 -24.339 1.00 60.78 69 GLU A O 1
ATOM 558 N N . VAL A 1 70 ? 13.289 0.945 -24.265 1.00 70.62 70 VAL A N 1
ATOM 559 C CA . VAL A 1 70 ? 13.491 0.061 -23.095 1.00 70.62 70 VAL A CA 1
ATOM 560 C C . VAL A 1 70 ? 12.615 -1.184 -23.182 1.00 70.62 70 VAL A C 1
ATOM 562 O O . VAL A 1 70 ? 11.423 -1.082 -23.434 1.00 70.62 70 VAL A O 1
ATOM 565 N N . ASP A 1 71 ? 13.168 -2.365 -22.898 1.00 76.69 71 ASP A N 1
ATOM 566 C CA . ASP A 1 71 ? 12.395 -3.609 -22.763 1.00 76.69 71 ASP A CA 1
ATOM 567 C C . ASP A 1 71 ? 11.604 -3.635 -21.437 1.00 76.69 71 ASP A C 1
ATOM 569 O O . ASP A 1 71 ? 12.159 -3.404 -20.357 1.00 76.69 71 ASP A O 1
ATOM 573 N N . VAL A 1 72 ? 10.315 -3.988 -21.488 1.00 79.38 72 VAL A N 1
ATOM 574 C CA . VAL A 1 72 ? 9.453 -4.137 -20.299 1.00 79.38 72 VAL A CA 1
ATOM 575 C C . VAL A 1 72 ? 10.040 -5.103 -19.262 1.00 79.38 72 VAL A C 1
ATOM 577 O O . VAL A 1 72 ? 9.880 -4.897 -18.058 1.00 79.38 72 VAL A O 1
ATOM 580 N N . ALA A 1 73 ? 10.774 -6.129 -19.697 1.00 83.62 73 ALA A N 1
ATOM 581 C CA . ALA A 1 73 ? 11.435 -7.070 -18.805 1.00 83.62 73 ALA A CA 1
ATOM 582 C C . ALA A 1 73 ? 12.502 -6.386 -17.938 1.00 83.62 73 ALA A C 1
ATOM 584 O O . ALA A 1 73 ? 12.655 -6.759 -16.774 1.00 83.62 73 ALA A O 1
ATOM 585 N N . HIS A 1 74 ? 13.201 -5.368 -18.461 1.00 87.19 74 HIS A N 1
ATOM 586 C CA . HIS A 1 74 ? 14.152 -4.555 -17.690 1.00 87.19 74 HIS A CA 1
ATOM 587 C C . HIS A 1 74 ? 13.441 -3.676 -16.670 1.00 87.19 74 HIS A C 1
ATOM 589 O O . HIS A 1 74 ? 13.835 -3.675 -15.502 1.00 87.19 74 HIS A O 1
ATOM 595 N N . VAL A 1 75 ? 12.355 -3.009 -17.071 1.00 88.19 75 VAL A N 1
ATOM 596 C CA . VAL A 1 75 ? 11.539 -2.179 -16.165 1.00 88.19 75 VAL A CA 1
ATOM 597 C C . VAL A 1 75 ? 11.008 -3.019 -15.009 1.00 88.19 75 VAL A C 1
ATOM 599 O O . VAL A 1 75 ? 11.206 -2.676 -13.843 1.00 88.19 75 VAL A O 1
ATOM 602 N N . MET A 1 76 ? 10.408 -4.168 -15.318 1.00 87.94 76 MET A N 1
ATOM 603 C CA . MET A 1 76 ? 9.844 -5.056 -14.310 1.00 87.94 76 MET A CA 1
ATOM 604 C C . MET A 1 76 ? 10.934 -5.711 -13.459 1.00 87.94 76 MET A C 1
ATOM 606 O O . MET A 1 76 ? 10.809 -5.742 -12.237 1.00 87.94 76 MET A O 1
ATOM 610 N N . ASN A 1 77 ? 12.052 -6.163 -14.042 1.00 89.50 77 ASN A N 1
ATOM 611 C CA . ASN A 1 77 ? 13.175 -6.672 -13.248 1.00 89.50 77 ASN A CA 1
ATOM 612 C C . ASN A 1 77 ? 13.686 -5.617 -12.253 1.00 89.50 77 ASN A C 1
ATOM 614 O O . ASN A 1 77 ? 13.926 -5.956 -11.095 1.00 89.50 77 ASN A O 1
ATOM 618 N N . ALA A 1 78 ? 13.818 -4.356 -12.676 1.00 90.94 78 ALA A N 1
ATOM 619 C CA . ALA A 1 78 ? 14.261 -3.256 -11.825 1.00 90.94 78 ALA A CA 1
ATOM 620 C C . ALA A 1 78 ? 13.228 -2.884 -10.747 1.00 90.94 78 ALA A C 1
ATOM 622 O O . ALA A 1 78 ? 13.608 -2.680 -9.592 1.00 90.94 78 ALA A O 1
ATOM 623 N N . LEU A 1 79 ? 11.930 -2.871 -11.073 1.00 91.06 79 LEU A N 1
ATOM 624 C CA . LEU A 1 79 ? 10.849 -2.578 -10.120 1.00 91.06 79 LEU A CA 1
ATOM 625 C C . LEU A 1 79 ? 10.886 -3.531 -8.914 1.00 91.06 79 LEU A C 1
ATOM 627 O O . LEU A 1 79 ? 10.663 -3.125 -7.775 1.00 91.06 79 LEU A O 1
ATOM 631 N N . TYR A 1 80 ? 11.240 -4.798 -9.139 1.00 90.12 80 TYR A N 1
ATOM 632 C CA . TYR A 1 80 ? 11.357 -5.799 -8.076 1.00 90.12 80 TYR A CA 1
ATOM 633 C C . TYR A 1 80 ? 12.723 -5.814 -7.357 1.00 90.12 80 TYR A C 1
ATOM 635 O O . TYR A 1 80 ? 12.890 -6.550 -6.379 1.00 90.12 80 TYR A O 1
ATOM 643 N N . ARG A 1 81 ? 13.690 -4.971 -7.743 1.00 90.19 81 ARG A N 1
ATOM 644 C CA . ARG A 1 81 ? 14.935 -4.750 -6.979 1.00 90.19 81 ARG A CA 1
ATOM 645 C C . ARG A 1 81 ? 14.721 -3.752 -5.830 1.00 90.19 81 ARG A C 1
ATOM 647 O O . ARG A 1 81 ? 13.675 -3.108 -5.763 1.00 90.19 81 ARG A O 1
ATOM 654 N N . PRO A 1 82 ? 15.651 -3.636 -4.863 1.00 90.62 82 PRO A N 1
ATOM 655 C CA . PRO A 1 82 ? 15.536 -2.648 -3.789 1.00 90.62 82 PRO A CA 1
ATOM 656 C C . PRO A 1 82 ? 15.384 -1.218 -4.329 1.00 90.62 82 PRO A C 1
ATOM 658 O O . PRO A 1 82 ? 16.092 -0.848 -5.261 1.00 90.62 82 PRO A O 1
ATOM 661 N N . MET A 1 83 ? 14.538 -0.392 -3.705 1.00 91.25 83 MET A N 1
ATOM 662 C CA . MET A 1 83 ? 14.227 0.979 -4.159 1.00 91.25 83 MET A CA 1
ATOM 663 C C . MET A 1 83 ? 15.466 1.877 -4.336 1.00 91.25 83 MET A C 1
ATOM 665 O O . MET A 1 83 ? 15.495 2.738 -5.206 1.00 91.25 83 MET A O 1
ATOM 669 N N . LYS A 1 84 ? 16.541 1.626 -3.573 1.00 90.69 84 LYS A N 1
ATOM 670 C CA . LYS A 1 84 ? 17.846 2.302 -3.728 1.00 90.69 84 LYS A CA 1
ATOM 671 C C . LYS A 1 84 ? 18.528 2.081 -5.087 1.00 90.69 84 LYS A C 1
ATOM 673 O O . LYS A 1 84 ? 19.506 2.748 -5.383 1.00 90.69 84 LYS A O 1
ATOM 678 N N . THR A 1 85 ? 18.066 1.098 -5.858 1.00 91.50 85 THR A N 1
ATOM 679 C CA . THR A 1 85 ? 18.584 0.766 -7.196 1.00 91.50 85 THR A CA 1
ATOM 680 C C . THR A 1 85 ? 17.747 1.372 -8.318 1.00 91.50 85 THR A C 1
ATOM 682 O O . THR A 1 85 ? 18.056 1.159 -9.486 1.00 91.50 85 THR A O 1
ATOM 685 N N . TRP A 1 86 ? 16.667 2.079 -7.979 1.00 93.38 86 TRP A N 1
ATOM 686 C CA . TRP A 1 86 ? 15.823 2.751 -8.958 1.00 93.38 86 TRP A CA 1
ATOM 687 C C . TRP A 1 86 ? 16.468 4.063 -9.421 1.00 93.38 86 TRP A C 1
ATOM 689 O O . TRP A 1 86 ? 17.265 4.627 -8.665 1.00 93.38 86 TRP A O 1
ATOM 699 N N . PRO A 1 87 ? 16.113 4.563 -10.622 1.00 93.31 87 PRO A N 1
ATOM 700 C CA . PRO A 1 87 ? 16.692 5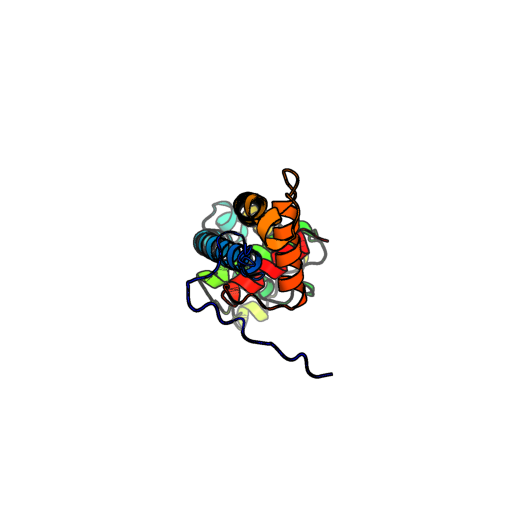.784 -11.175 1.00 93.31 87 PRO A CA 1
ATOM 701 C C . PRO A 1 87 ? 16.689 6.958 -10.185 1.00 93.31 87 PRO A C 1
ATOM 703 O O . PRO A 1 87 ? 15.703 7.205 -9.475 1.00 93.31 87 PRO A O 1
ATOM 706 N N . GLY A 1 88 ? 17.813 7.679 -10.120 1.00 90.75 88 GLY A N 1
ATOM 707 C CA . GLY A 1 88 ? 18.037 8.720 -9.112 1.00 90.75 88 GLY A CA 1
ATOM 708 C C . GLY A 1 88 ? 17.128 9.940 -9.276 1.00 90.75 88 GLY A C 1
ATOM 709 O O . GLY A 1 88 ? 16.750 10.564 -8.288 1.00 90.75 88 GLY A O 1
ATOM 710 N N . ASN A 1 89 ? 16.720 10.231 -10.510 1.00 92.25 89 ASN A N 1
ATOM 711 C CA . ASN A 1 89 ? 15.913 11.391 -10.902 1.00 92.25 89 ASN A CA 1
ATOM 712 C C . ASN A 1 89 ? 14.384 11.200 -10.741 1.00 92.25 89 ASN A C 1
ATOM 714 O O . ASN A 1 89 ? 13.608 11.974 -11.316 1.00 92.25 89 ASN A O 1
ATOM 718 N N . LEU A 1 90 ? 13.952 10.163 -10.016 1.00 93.69 90 LEU A N 1
ATOM 719 C CA . LEU A 1 90 ? 12.560 9.962 -9.600 1.00 93.69 90 LEU A CA 1
ATOM 720 C C . LEU A 1 90 ? 12.274 10.743 -8.316 1.00 93.69 90 LEU A C 1
ATOM 722 O O . LEU A 1 90 ? 13.078 10.706 -7.379 1.00 93.69 90 LEU A O 1
ATOM 726 N N . THR A 1 91 ? 11.113 11.395 -8.252 1.00 94.62 91 THR A N 1
ATOM 727 C CA . THR A 1 91 ? 10.652 12.062 -7.024 1.00 94.62 91 THR A CA 1
ATOM 728 C C . THR A 1 91 ? 10.351 11.034 -5.928 1.00 94.62 91 THR A C 1
ATOM 730 O O . THR A 1 91 ? 10.161 9.849 -6.208 1.00 94.62 91 THR A O 1
ATOM 733 N N . ALA A 1 92 ? 10.323 11.469 -4.663 1.00 92.50 92 ALA A N 1
ATOM 734 C CA . ALA A 1 92 ? 9.959 10.593 -3.545 1.00 92.50 92 ALA A CA 1
ATOM 735 C C . ALA A 1 92 ? 8.558 9.989 -3.740 1.00 92.50 92 ALA A C 1
ATOM 737 O O . ALA A 1 92 ? 8.405 8.776 -3.670 1.00 92.50 92 ALA A O 1
ATOM 738 N N . GLU A 1 93 ? 7.597 10.829 -4.120 1.00 93.06 93 GLU A N 1
ATOM 739 C CA . GLU A 1 93 ? 6.221 10.455 -4.456 1.00 93.06 93 GLU A CA 1
ATOM 740 C C . GLU A 1 93 ? 6.152 9.386 -5.557 1.00 93.06 93 GLU A C 1
ATOM 742 O O . GLU A 1 93 ? 5.545 8.340 -5.368 1.00 93.06 93 GLU A O 1
ATOM 747 N N . GLN A 1 94 ? 6.886 9.567 -6.663 1.00 95.25 94 GLN A N 1
ATOM 748 C CA . GLN A 1 94 ? 6.950 8.562 -7.731 1.00 95.25 94 GLN A CA 1
ATOM 749 C C . GLN A 1 94 ? 7.504 7.226 -7.233 1.00 95.25 94 GLN A C 1
ATOM 751 O O . GLN A 1 94 ? 7.056 6.164 -7.663 1.00 95.25 94 GLN A O 1
ATOM 756 N N . LYS A 1 95 ? 8.506 7.255 -6.348 1.00 95.00 95 LYS A N 1
ATOM 757 C CA . LYS A 1 95 ? 9.050 6.030 -5.754 1.00 95.00 95 LYS A CA 1
ATOM 758 C C . LYS A 1 95 ? 8.023 5.364 -4.838 1.00 95.00 95 LYS A C 1
ATOM 760 O O . LYS A 1 95 ? 7.919 4.141 -4.847 1.00 95.00 95 LYS A O 1
ATOM 765 N N . ASP A 1 96 ? 7.257 6.137 -4.084 1.00 93.19 96 ASP A N 1
ATOM 766 C CA . ASP A 1 96 ? 6.243 5.595 -3.187 1.00 93.19 96 ASP A CA 1
ATOM 767 C C . ASP A 1 96 ? 5.075 4.976 -3.977 1.00 93.19 96 ASP A C 1
ATOM 769 O O . ASP A 1 96 ? 4.765 3.803 -3.748 1.00 93.19 96 ASP A O 1
ATOM 773 N N . ASP A 1 97 ? 4.561 5.659 -5.008 1.00 94.38 97 ASP A N 1
ATOM 774 C CA . ASP A 1 97 ? 3.534 5.141 -5.931 1.00 94.38 97 ASP A CA 1
ATOM 775 C C . ASP A 1 97 ? 3.947 3.787 -6.535 1.00 94.38 97 ASP A C 1
ATOM 777 O O . ASP A 1 97 ? 3.211 2.794 -6.494 1.00 94.38 97 ASP A O 1
ATOM 781 N N . LEU A 1 98 ? 5.174 3.723 -7.068 1.00 94.44 98 LEU A N 1
ATOM 782 C CA . LEU A 1 98 ? 5.749 2.517 -7.665 1.00 94.44 98 LEU A CA 1
ATOM 783 C C . LEU A 1 98 ? 5.933 1.386 -6.647 1.00 94.44 98 LEU A C 1
ATOM 785 O O . LEU A 1 98 ? 5.758 0.207 -6.971 1.00 94.44 98 LEU A O 1
ATOM 789 N N . ASN A 1 99 ? 6.301 1.716 -5.411 1.00 93.56 99 ASN A N 1
ATOM 790 C CA . ASN A 1 99 ? 6.505 0.720 -4.367 1.00 93.56 99 ASN A CA 1
ATOM 791 C C . ASN A 1 99 ? 5.164 0.158 -3.864 1.00 93.56 99 ASN A C 1
ATOM 793 O O . ASN A 1 99 ? 5.065 -1.049 -3.623 1.00 93.56 99 ASN A O 1
ATOM 797 N N . ILE A 1 100 ? 4.117 0.987 -3.794 1.00 92.81 100 ILE A N 1
ATOM 798 C CA . ILE A 1 100 ? 2.748 0.555 -3.483 1.00 92.81 100 ILE A CA 1
ATOM 799 C C . ILE A 1 100 ? 2.257 -0.441 -4.540 1.00 92.81 100 ILE A C 1
ATOM 801 O O . ILE A 1 100 ? 1.894 -1.570 -4.191 1.00 92.81 100 ILE A O 1
ATOM 805 N N . ILE A 1 101 ? 2.321 -0.099 -5.835 1.00 92.06 101 ILE A N 1
ATOM 806 C CA . ILE A 1 101 ? 1.839 -1.013 -6.888 1.00 92.06 101 ILE A CA 1
ATOM 807 C C . ILE A 1 101 ? 2.649 -2.312 -6.962 1.00 92.06 101 ILE A C 1
ATOM 809 O O . ILE A 1 101 ? 2.078 -3.380 -7.195 1.00 92.06 101 ILE A O 1
ATOM 813 N N . ARG A 1 102 ? 3.963 -2.264 -6.695 1.00 91.38 102 ARG A N 1
ATOM 814 C CA . ARG A 1 102 ? 4.831 -3.449 -6.637 1.00 91.38 102 ARG A CA 1
ATOM 815 C C . ARG A 1 102 ? 4.328 -4.467 -5.612 1.00 91.38 102 ARG A C 1
ATOM 817 O O . ARG A 1 102 ? 4.402 -5.674 -5.873 1.00 91.38 102 ARG A O 1
ATOM 824 N N . TYR A 1 103 ? 3.884 -4.015 -4.438 1.00 91.62 103 TYR A N 1
ATOM 825 C CA . TYR A 1 103 ? 3.375 -4.906 -3.393 1.00 91.62 103 TYR A CA 1
ATOM 826 C C . TYR A 1 103 ? 1.914 -5.286 -3.608 1.00 91.62 103 TYR A C 1
ATOM 828 O O . TYR A 1 103 ? 1.593 -6.459 -3.439 1.00 91.62 103 TYR A O 1
ATOM 836 N N . LEU A 1 104 ? 1.061 -4.371 -4.076 1.00 91.69 104 LEU A N 1
ATOM 837 C CA . LEU A 1 104 ? -0.315 -4.713 -4.456 1.00 91.69 104 LEU A CA 1
ATOM 838 C C . LEU A 1 104 ? -0.361 -5.826 -5.504 1.00 91.69 104 LEU A C 1
ATOM 840 O O . LEU A 1 104 ? -1.142 -6.769 -5.399 1.00 91.69 104 LEU A O 1
ATOM 844 N N . ARG A 1 105 ? 0.518 -5.760 -6.504 1.00 89.50 105 ARG A N 1
ATOM 845 C CA . ARG A 1 105 ? 0.597 -6.777 -7.552 1.00 89.50 105 ARG A CA 1
ATOM 846 C C . ARG A 1 105 ? 0.890 -8.178 -7.006 1.00 89.50 105 ARG A C 1
ATOM 848 O O . ARG A 1 105 ? 0.449 -9.162 -7.595 1.00 89.50 105 ARG A O 1
ATOM 855 N N . GLN A 1 106 ? 1.578 -8.287 -5.867 1.00 89.38 106 GLN A N 1
ATOM 856 C CA . GLN A 1 106 ? 1.894 -9.576 -5.242 1.00 89.38 106 GLN A CA 1
ATOM 857 C C . GLN A 1 106 ? 0.660 -10.297 -4.675 1.00 89.38 106 GLN A C 1
ATOM 859 O O . GLN A 1 106 ? 0.775 -11.475 -4.348 1.00 89.38 106 GLN A O 1
ATOM 864 N N . TYR A 1 107 ? -0.512 -9.651 -4.601 1.00 88.50 107 TYR A N 1
ATOM 865 C CA . TYR A 1 107 ? -1.779 -10.353 -4.349 1.00 88.50 107 TYR A CA 1
ATOM 866 C C . TYR A 1 107 ? -2.238 -11.208 -5.532 1.00 88.50 107 TYR A C 1
ATOM 868 O O . TYR A 1 107 ? -2.945 -12.191 -5.336 1.00 88.50 107 TYR A O 1
ATOM 876 N N . VAL A 1 108 ? -1.853 -10.838 -6.757 1.00 85.44 108 VAL A N 1
ATOM 877 C CA . VAL A 1 108 ? -2.311 -11.495 -7.991 1.00 85.44 108 VAL A CA 1
ATOM 878 C C . VAL A 1 108 ? -1.214 -12.352 -8.607 1.00 85.44 108 VAL A C 1
ATOM 880 O O . VAL A 1 108 ? -1.483 -13.460 -9.065 1.00 85.44 108 VAL A O 1
ATOM 883 N N . ALA A 1 109 ? 0.021 -11.852 -8.626 1.00 78.25 109 ALA A N 1
ATOM 884 C CA . ALA A 1 109 ? 1.138 -12.532 -9.260 1.00 78.25 109 ALA A CA 1
ATOM 885 C C . ALA A 1 109 ? 2.444 -12.313 -8.486 1.00 78.25 109 ALA A C 1
ATOM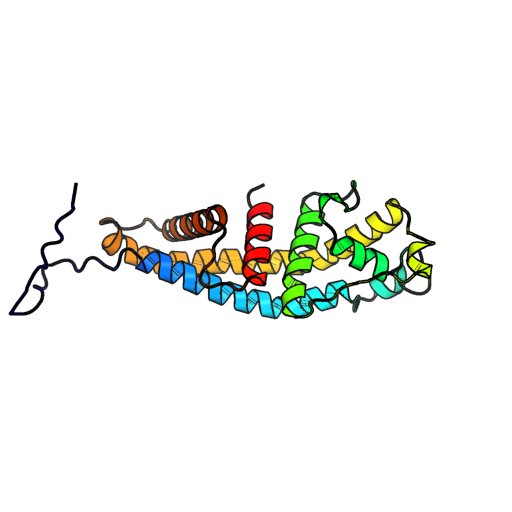 887 O O . ALA A 1 109 ? 2.930 -11.189 -8.328 1.00 78.25 109 ALA A O 1
ATOM 888 N N . ALA A 1 110 ? 3.057 -13.417 -8.062 1.00 66.56 110 ALA A N 1
ATOM 889 C CA . ALA A 1 110 ? 4.411 -13.450 -7.519 1.00 66.56 110 ALA A CA 1
ATOM 890 C C . ALA A 1 110 ? 5.422 -13.702 -8.651 1.00 66.56 110 ALA A C 1
ATOM 892 O O . ALA A 1 110 ? 6.127 -14.710 -8.663 1.00 66.56 110 ALA A O 1
ATOM 893 N N . ASP A 1 111 ? 5.455 -12.818 -9.650 1.00 67.94 111 ASP A N 1
ATOM 894 C CA . ASP A 1 111 ? 6.325 -13.040 -10.805 1.00 67.94 111 ASP A CA 1
ATOM 895 C C . ASP A 1 111 ? 7.786 -12.737 -10.481 1.00 67.94 111 ASP A C 1
ATOM 897 O O . ASP A 1 111 ? 8.139 -11.671 -9.974 1.00 67.94 111 ASP A O 1
ATOM 901 N N . ASN A 1 112 ? 8.653 -13.665 -10.877 1.00 65.75 112 ASN A N 1
ATOM 902 C CA . ASN A 1 112 ? 10.088 -13.448 -10.944 1.00 65.75 112 ASN A CA 1
ATOM 903 C C . ASN A 1 112 ? 10.453 -13.019 -12.367 1.00 65.75 112 ASN A C 1
ATOM 905 O O . ASN A 1 112 ? 10.749 -13.862 -13.215 1.00 65.75 112 ASN A O 1
ATOM 909 N N . TYR A 1 113 ? 10.463 -11.712 -12.630 1.00 76.31 113 TYR A N 1
ATOM 910 C CA . TYR A 1 113 ? 10.954 -11.179 -13.902 1.00 76.31 113 TYR A CA 1
ATOM 911 C C . TYR A 1 113 ? 12.456 -11.430 -14.014 1.00 76.31 113 TYR A C 1
ATOM 913 O O . TYR A 1 113 ? 13.264 -10.729 -13.404 1.00 76.31 113 TYR A O 1
ATOM 921 N N . ARG A 1 114 ? 12.841 -12.463 -14.765 1.00 81.94 114 ARG A N 1
ATOM 922 C CA . ARG A 1 114 ? 14.239 -12.794 -15.051 1.00 81.94 114 ARG A CA 1
ATOM 923 C C . ARG A 1 114 ? 14.586 -12.340 -16.458 1.00 81.94 114 ARG A C 1
ATOM 925 O O . ARG A 1 114 ? 13.928 -12.724 -17.414 1.00 81.94 114 ARG A O 1
ATOM 932 N N . LEU A 1 115 ? 15.668 -11.581 -16.566 1.00 85.38 115 LEU A N 1
ATOM 933 C CA . LEU A 1 115 ? 16.233 -11.198 -17.854 1.00 85.38 115 LEU A CA 1
ATOM 934 C C . LEU A 1 115 ? 16.919 -12.399 -18.507 1.00 85.38 115 LEU A C 1
ATOM 936 O O . LEU A 1 115 ? 17.689 -13.110 -17.839 1.00 85.38 115 LEU A O 1
ATOM 940 N N . THR A 1 116 ? 16.674 -12.576 -19.802 1.00 86.31 116 THR A N 1
ATOM 941 C CA . THR A 1 116 ? 17.407 -13.500 -20.679 1.00 86.31 116 THR A CA 1
ATOM 942 C C . THR A 1 116 ? 18.868 -13.065 -20.841 1.00 86.31 116 THR A C 1
ATOM 944 O O . THR A 1 116 ? 19.246 -11.952 -20.469 1.00 86.31 116 THR A O 1
ATOM 947 N N . SER A 1 117 ? 19.716 -13.936 -21.392 1.00 86.69 117 SER A N 1
ATOM 948 C CA . SER A 1 117 ? 21.116 -13.602 -21.697 1.00 86.69 117 SER A CA 1
ATOM 949 C C . SER A 1 117 ? 21.234 -12.409 -22.651 1.00 86.69 117 SER A C 1
ATOM 951 O O . SER A 1 117 ? 22.044 -11.521 -22.405 1.00 86.69 117 SER A O 1
ATOM 953 N N . VAL A 1 118 ? 20.382 -12.352 -23.679 1.00 84.88 118 VAL A N 1
ATOM 954 C CA . VAL A 1 118 ? 20.354 -11.265 -24.671 1.00 84.88 118 VAL A CA 1
ATOM 955 C C . VAL A 1 118 ? 19.991 -9.932 -24.018 1.00 84.88 118 VAL A C 1
ATOM 957 O O . VAL A 1 118 ? 20.705 -8.950 -24.185 1.00 84.88 118 VAL A O 1
ATOM 960 N N . GLN A 1 119 ? 18.941 -9.903 -23.194 1.00 84.50 119 GLN A N 1
ATOM 961 C CA . GLN A 1 119 ? 18.529 -8.683 -22.491 1.00 84.50 119 GLN A CA 1
ATOM 962 C C . GLN A 1 119 ? 19.611 -8.175 -21.530 1.00 84.50 119 GLN A C 1
ATOM 964 O O . GLN A 1 119 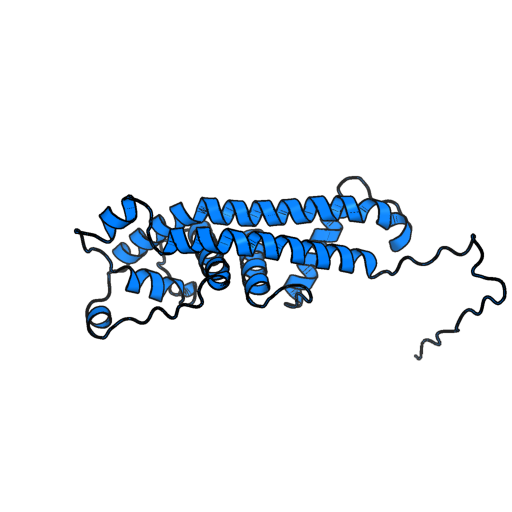? 19.809 -6.973 -21.400 1.00 84.50 119 GLN A O 1
ATOM 969 N N . ARG A 1 120 ? 20.356 -9.071 -20.870 1.00 86.19 120 ARG A N 1
ATOM 970 C CA . ARG A 1 120 ? 21.465 -8.666 -19.987 1.00 86.19 120 ARG A CA 1
ATOM 971 C C . ARG A 1 120 ? 22.650 -8.067 -20.738 1.00 86.19 120 ARG A C 1
ATOM 973 O O . ARG A 1 120 ? 23.351 -7.250 -20.154 1.00 86.19 120 ARG A O 1
ATOM 980 N N . ALA A 1 121 ? 22.884 -8.485 -21.980 1.00 85.88 121 ALA A N 1
ATOM 981 C CA . ALA A 1 121 ? 23.973 -7.964 -22.803 1.00 85.88 121 ALA A CA 1
ATOM 982 C C . ALA A 1 121 ? 23.712 -6.526 -23.286 1.00 85.88 121 ALA A C 1
ATOM 984 O O . ALA A 1 121 ? 24.659 -5.802 -23.579 1.00 85.88 121 ALA A O 1
ATOM 985 N N . HIS A 1 122 ? 22.444 -6.107 -23.318 1.00 84.00 122 HIS A N 1
ATOM 986 C CA . HIS A 1 122 ? 22.015 -4.785 -23.770 1.00 84.00 122 HIS A CA 1
ATOM 987 C C . HIS A 1 122 ? 21.122 -4.122 -22.710 1.00 84.00 122 HIS A C 1
ATOM 989 O O . HIS A 1 122 ? 19.898 -4.077 -22.867 1.00 84.00 122 HIS A O 1
ATOM 995 N N . PRO A 1 123 ? 21.698 -3.678 -21.576 1.00 85.06 123 PRO A N 1
ATOM 996 C CA . PRO A 1 123 ? 20.935 -2.952 -20.577 1.00 85.06 123 PRO A CA 1
ATOM 997 C C . PRO A 1 123 ? 20.551 -1.556 -21.105 1.00 85.06 123 PRO A C 1
ATOM 999 O O . PRO A 1 123 ? 21.382 -0.909 -21.743 1.00 85.06 123 PRO A O 1
ATOM 1002 N N . PRO A 1 124 ? 19.327 -1.083 -20.820 1.00 86.00 124 PRO A N 1
ATOM 1003 C CA . PRO A 1 124 ? 18.906 0.279 -21.132 1.00 86.00 124 PRO A CA 1
ATOM 1004 C C . PRO A 1 124 ? 19.718 1.304 -20.329 1.00 86.00 124 PRO A C 1
ATOM 1006 O O . PRO A 1 124 ? 20.192 1.017 -19.222 1.00 86.00 124 PRO A O 1
ATOM 1009 N N . GLY A 1 125 ? 19.848 2.508 -20.879 1.00 87.75 125 GLY A N 1
ATOM 1010 C CA . GLY A 1 125 ? 20.461 3.647 -20.208 1.00 87.75 125 GLY A CA 1
ATOM 1011 C C . GLY A 1 125 ? 19.649 4.122 -19.000 1.00 87.75 125 GLY A C 1
ATOM 1012 O O . GLY A 1 125 ? 18.453 3.847 -18.866 1.00 87.75 125 GLY A O 1
ATOM 1013 N N . GLU A 1 126 ? 20.296 4.872 -18.104 1.00 89.00 126 GLU A N 1
ATOM 1014 C CA . GLU A 1 126 ? 19.639 5.394 -16.897 1.00 89.00 126 GLU A CA 1
ATOM 1015 C C . GLU A 1 126 ? 18.463 6.323 -17.233 1.00 89.00 126 GLU A C 1
ATOM 1017 O O . GLU A 1 126 ? 17.395 6.200 -16.632 1.00 89.00 126 GLU A O 1
ATOM 1022 N N . ASP A 1 127 ? 18.622 7.204 -18.223 1.00 88.19 127 ASP A N 1
ATOM 1023 C CA . ASP A 1 127 ? 17.573 8.139 -18.644 1.00 88.19 127 ASP A CA 1
ATOM 1024 C C . ASP A 1 127 ? 16.362 7.428 -19.256 1.00 88.19 127 ASP A C 1
ATOM 1026 O O . ASP A 1 127 ? 15.213 7.808 -19.009 1.00 88.19 127 ASP A O 1
ATOM 1030 N N . GLU A 1 128 ? 16.603 6.357 -20.008 1.00 85.94 128 GLU A N 1
ATOM 1031 C CA . GLU A 1 128 ? 15.549 5.547 -20.612 1.00 85.94 128 GLU A CA 1
ATOM 1032 C C . GLU A 1 128 ? 14.761 4.809 -19.516 1.00 85.94 128 GLU A C 1
ATOM 1034 O O . GLU A 1 128 ? 13.526 4.858 -19.473 1.00 85.94 128 GLU A O 1
ATOM 1039 N N . MET A 1 129 ? 15.471 4.217 -18.548 1.00 89.19 129 MET A N 1
ATOM 1040 C CA . MET A 1 129 ? 14.866 3.604 -17.361 1.00 89.19 129 MET A CA 1
ATOM 1041 C C . MET A 1 129 ? 14.080 4.616 -16.525 1.00 89.19 129 MET A C 1
ATOM 1043 O O . MET A 1 129 ? 12.970 4.321 -16.076 1.00 89.19 129 MET A O 1
ATOM 1047 N N . ALA A 1 130 ? 14.615 5.820 -16.336 1.00 90.62 130 ALA A N 1
ATOM 1048 C CA . ALA A 1 130 ? 13.939 6.898 -15.629 1.00 90.62 130 ALA A CA 1
ATOM 1049 C C . ALA A 1 130 ? 12.634 7.307 -16.314 1.00 90.62 130 ALA A C 1
ATOM 1051 O O . ALA A 1 130 ? 11.605 7.445 -15.649 1.00 90.62 130 ALA A O 1
ATOM 1052 N N . LYS A 1 131 ? 12.657 7.483 -17.638 1.00 88.19 131 LYS A N 1
ATOM 1053 C CA . LYS A 1 131 ? 11.469 7.807 -18.437 1.00 88.19 131 LYS A CA 1
ATOM 1054 C C . LYS A 1 131 ? 10.398 6.729 -18.272 1.00 88.19 131 LYS A C 1
ATOM 1056 O O . LYS A 1 131 ? 9.252 7.063 -17.967 1.00 88.19 131 LYS A O 1
ATOM 1061 N N . ALA A 1 132 ? 10.777 5.454 -18.370 1.00 86.94 132 ALA A N 1
ATOM 1062 C CA . ALA A 1 132 ? 9.862 4.334 -18.162 1.00 86.94 132 ALA A CA 1
ATOM 1063 C C . ALA A 1 132 ? 9.253 4.331 -16.747 1.00 86.94 132 ALA A C 1
ATOM 1065 O O . ALA A 1 132 ? 8.034 4.221 -16.598 1.00 86.94 132 ALA A O 1
ATOM 1066 N N . PHE A 1 133 ? 10.072 4.524 -15.708 1.00 91.69 133 PHE A N 1
ATOM 1067 C CA . PHE A 1 133 ? 9.608 4.567 -14.318 1.00 91.69 133 PHE A CA 1
ATOM 1068 C C . PHE A 1 133 ? 8.674 5.750 -14.043 1.00 91.69 133 PHE A C 1
ATOM 1070 O O . PHE A 1 133 ? 7.663 5.569 -13.373 1.00 91.69 133 PHE A O 1
ATOM 1077 N N . LYS A 1 134 ? 8.953 6.942 -14.584 1.00 91.88 134 LYS A N 1
ATOM 1078 C CA . LYS A 1 134 ? 8.080 8.123 -14.424 1.00 91.88 134 LYS A CA 1
ATOM 1079 C C . LYS A 1 134 ? 6.697 7.894 -15.019 1.00 91.88 134 LYS A C 1
ATOM 1081 O O . LYS A 1 134 ? 5.694 8.322 -14.453 1.00 91.88 134 LYS A O 1
ATOM 1086 N N . MET A 1 135 ? 6.637 7.213 -16.156 1.00 86.69 135 MET A N 1
ATOM 1087 C CA . MET A 1 135 ? 5.369 6.903 -16.807 1.00 86.69 135 MET A CA 1
ATOM 1088 C C . MET A 1 135 ? 4.607 5.806 -16.080 1.00 86.69 135 MET A C 1
ATOM 1090 O O . MET A 1 135 ? 3.401 5.934 -15.885 1.00 86.69 135 MET A O 1
ATOM 1094 N N . LEU A 1 136 ? 5.316 4.784 -15.602 1.00 89.06 136 LEU A N 1
ATOM 1095 C CA . LEU A 1 136 ? 4.724 3.774 -14.738 1.00 89.06 136 LEU A CA 1
ATOM 1096 C C . LEU A 1 136 ? 4.185 4.396 -13.440 1.00 89.06 136 LEU A C 1
ATOM 1098 O O . LEU A 1 136 ? 3.075 4.070 -13.044 1.00 89.06 136 LEU A O 1
ATOM 1102 N N . ALA A 1 137 ? 4.918 5.329 -12.824 1.00 92.44 137 ALA A N 1
ATOM 1103 C CA . ALA A 1 137 ? 4.487 6.041 -11.621 1.00 92.44 137 ALA A CA 1
ATOM 1104 C C . ALA A 1 137 ? 3.215 6.863 -11.874 1.00 92.44 137 ALA A C 1
ATOM 1106 O O . ALA A 1 137 ? 2.268 6.798 -11.099 1.00 92.44 137 ALA A O 1
ATOM 1107 N N . LYS A 1 138 ? 3.144 7.567 -13.010 1.00 90.50 138 LYS A N 1
ATOM 1108 C CA . LYS A 1 138 ? 1.948 8.321 -13.408 1.00 90.50 138 LYS A CA 1
ATOM 1109 C C . LYS A 1 138 ? 0.693 7.442 -13.479 1.00 90.50 138 LYS A C 1
ATOM 1111 O O . LYS A 1 138 ? -0.374 7.871 -13.053 1.00 90.50 138 LYS A O 1
ATOM 1116 N N . ASP A 1 139 ? 0.816 6.229 -14.010 1.00 87.81 139 ASP A N 1
ATOM 1117 C CA . ASP A 1 139 ? -0.301 5.281 -14.097 1.00 87.81 139 ASP A CA 1
ATOM 1118 C C . ASP A 1 139 ? -0.539 4.514 -12.786 1.00 87.81 139 ASP A C 1
ATOM 1120 O O . ASP A 1 139 ? -1.654 4.051 -12.538 1.00 87.81 139 ASP A O 1
ATOM 1124 N N . ALA A 1 140 ? 0.489 4.393 -11.945 1.00 91.69 140 ALA A N 1
ATOM 1125 C CA . ALA A 1 140 ? 0.398 3.842 -10.600 1.00 91.69 140 ALA A CA 1
ATOM 1126 C C . ALA A 1 140 ? -0.377 4.766 -9.659 1.00 91.69 140 ALA A C 1
ATOM 1128 O O . ALA A 1 140 ? -1.126 4.273 -8.815 1.00 91.69 140 ALA A O 1
ATOM 1129 N N . ARG A 1 141 ? -0.237 6.084 -9.835 1.00 94.00 141 ARG A N 1
ATOM 1130 C CA . ARG A 1 141 ? -0.764 7.092 -8.919 1.00 94.00 141 ARG A CA 1
ATOM 1131 C C . ARG A 1 141 ? -2.255 6.928 -8.591 1.00 94.00 141 ARG A C 1
ATOM 1133 O O . ARG A 1 141 ? -2.563 6.790 -7.415 1.00 94.00 141 ARG A O 1
ATOM 1140 N N . PRO A 1 142 ? -3.180 6.776 -9.560 1.00 93.50 142 PRO A N 1
ATOM 1141 C CA . PRO A 1 142 ? -4.597 6.578 -9.235 1.00 93.50 142 PRO A CA 1
ATOM 1142 C C . PRO A 1 142 ? -4.891 5.295 -8.440 1.00 93.50 142 PRO A C 1
ATOM 1144 O O . PRO A 1 142 ? -5.931 5.182 -7.795 1.00 93.50 142 PRO A O 1
ATOM 1147 N N . VAL A 1 143 ? -4.019 4.284 -8.531 1.00 93.75 143 VAL A N 1
ATOM 1148 C CA . VAL A 1 143 ? -4.129 3.061 -7.725 1.00 93.75 143 VAL A CA 1
ATOM 1149 C C . VAL A 1 143 ? -3.574 3.302 -6.321 1.00 93.75 143 VAL A C 1
ATOM 1151 O O . VAL A 1 143 ? -4.176 2.824 -5.365 1.00 93.75 143 VAL A O 1
ATOM 1154 N N . ALA A 1 144 ? -2.471 4.046 -6.199 1.00 94.19 144 ALA A N 1
ATOM 1155 C CA . ALA A 1 144 ? -1.881 4.444 -4.923 1.00 94.19 144 ALA A CA 1
ATOM 1156 C C . ALA A 1 144 ? -2.817 5.363 -4.118 1.00 94.19 144 ALA A C 1
ATOM 1158 O O . ALA A 1 144 ? -3.110 5.040 -2.970 1.00 94.19 144 ALA A O 1
ATOM 1159 N N . ASP A 1 145 ? -3.407 6.383 -4.750 1.00 95.06 145 ASP A N 1
ATOM 1160 C CA . ASP A 1 145 ? -4.435 7.241 -4.137 1.00 95.06 145 ASP A CA 1
ATOM 1161 C C . ASP A 1 145 ? -5.582 6.390 -3.576 1.00 95.06 145 ASP A C 1
ATOM 1163 O O . ASP A 1 145 ? -6.048 6.585 -2.459 1.00 95.06 145 ASP A O 1
ATOM 1167 N N . ARG A 1 146 ? -6.001 5.350 -4.313 1.00 96.25 146 ARG A N 1
ATOM 1168 C CA . ARG A 1 146 ? -7.073 4.469 -3.843 1.00 96.25 146 ARG A CA 1
ATOM 1169 C C . ARG A 1 146 ? -6.659 3.586 -2.662 1.00 96.25 146 ARG A C 1
ATOM 1171 O O . ARG A 1 146 ? -7.521 3.187 -1.885 1.00 96.25 146 ARG A O 1
ATOM 1178 N N . VAL A 1 147 ? -5.381 3.237 -2.536 1.00 95.12 147 VAL A N 1
ATOM 1179 C CA . VAL A 1 147 ? -4.857 2.529 -1.356 1.00 95.12 147 VAL A CA 1
ATOM 1180 C C . VAL A 1 147 ? -4.917 3.433 -0.131 1.00 95.12 147 VAL A C 1
ATOM 1182 O O . VAL A 1 147 ? -5.370 2.972 0.919 1.00 95.12 147 VAL A O 1
ATOM 1185 N N . GLU A 1 148 ? -4.503 4.691 -0.286 1.00 94.88 148 GLU A N 1
ATOM 1186 C CA . GLU A 1 148 ? -4.576 5.730 0.745 1.00 94.88 148 GLU A CA 1
ATOM 1187 C C . GLU A 1 148 ? -6.025 5.993 1.172 1.00 94.88 148 GLU A C 1
ATOM 1189 O O . GLU A 1 148 ? -6.320 5.917 2.363 1.00 94.88 148 GLU A O 1
ATOM 1194 N N . ASP A 1 149 ? -6.949 6.166 0.221 1.00 96.06 149 ASP A N 1
ATOM 1195 C CA . ASP A 1 149 ? -8.383 6.341 0.492 1.00 96.06 149 ASP A CA 1
ATOM 1196 C C . ASP A 1 149 ? -8.958 5.206 1.349 1.00 96.06 149 ASP A C 1
ATOM 1198 O O . ASP A 1 149 ? -9.731 5.442 2.275 1.00 96.06 149 ASP A O 1
ATOM 1202 N N . VAL A 1 150 ? -8.620 3.952 1.019 1.00 96.38 150 VAL A N 1
ATOM 1203 C CA . VAL A 1 150 ? -9.123 2.777 1.750 1.00 96.38 150 VAL A CA 1
ATOM 1204 C C . VAL A 1 150 ? -8.556 2.755 3.169 1.00 96.38 150 VAL A C 1
ATOM 1206 O O . VAL A 1 150 ? -9.283 2.419 4.101 1.00 96.38 150 VAL A O 1
ATOM 1209 N N . PHE A 1 151 ? -7.289 3.137 3.351 1.00 95.81 151 PHE A N 1
ATOM 1210 C CA . PHE A 1 151 ? -6.693 3.255 4.680 1.00 95.81 151 PHE A CA 1
ATOM 1211 C C . PHE A 1 151 ? -7.361 4.361 5.500 1.00 95.81 151 PHE A C 1
ATOM 1213 O O . PHE A 1 151 ? -7.769 4.103 6.629 1.00 95.81 151 PHE A O 1
ATOM 1220 N N . GLN A 1 152 ? -7.535 5.554 4.928 1.00 95.94 152 GLN A N 1
ATOM 1221 C CA . GLN A 1 152 ? -8.169 6.669 5.628 1.00 95.94 152 GLN A CA 1
ATOM 1222 C C . GLN A 1 152 ? -9.617 6.342 5.997 1.00 95.94 152 GLN A C 1
ATOM 1224 O O . GLN A 1 152 ? -10.018 6.556 7.135 1.00 95.94 152 GLN A O 1
ATOM 1229 N N . LYS A 1 153 ? -10.376 5.746 5.070 1.00 96.62 153 LYS A N 1
ATOM 1230 C CA . LYS A 1 153 ? -11.738 5.282 5.343 1.00 96.62 153 LYS A CA 1
ATOM 1231 C C . LYS A 1 153 ? -11.770 4.253 6.473 1.00 96.62 153 LYS A C 1
ATOM 1233 O O . LYS A 1 153 ? -12.634 4.336 7.329 1.00 96.62 153 LYS A O 1
ATOM 1238 N N . MET A 1 154 ? -10.831 3.305 6.494 1.00 95.94 154 MET A N 1
ATOM 1239 C CA . MET A 1 154 ? -10.738 2.326 7.580 1.00 95.94 154 MET A CA 1
ATOM 1240 C C . MET A 1 154 ? -10.479 3.001 8.931 1.00 95.94 154 MET A C 1
ATOM 1242 O O . MET A 1 154 ? -11.123 2.633 9.906 1.00 95.94 154 MET A O 1
ATOM 1246 N N . ILE A 1 155 ? -9.583 3.992 8.988 1.00 96.44 155 ILE A N 1
ATOM 1247 C CA . ILE A 1 155 ? -9.315 4.751 10.218 1.00 96.44 155 ILE A CA 1
ATOM 1248 C C . ILE A 1 155 ? -10.563 5.496 10.693 1.00 96.44 155 ILE A C 1
ATOM 1250 O O . ILE A 1 155 ? -10.862 5.437 11.881 1.00 96.44 155 ILE A O 1
ATOM 1254 N N . THR A 1 156 ? -11.290 6.153 9.787 1.00 96.31 156 THR A N 1
ATOM 1255 C CA . THR A 1 156 ? -12.535 6.860 10.114 1.00 96.31 156 THR A CA 1
ATOM 1256 C C . THR A 1 156 ? -13.616 5.897 10.602 1.00 96.31 156 THR A C 1
ATOM 1258 O O . THR A 1 156 ? -14.103 6.067 11.714 1.00 96.31 156 THR A O 1
ATOM 1261 N N . ASP A 1 157 ? -13.921 4.839 9.841 1.00 96.25 157 ASP A N 1
ATOM 1262 C CA . ASP A 1 157 ? -14.960 3.863 10.202 1.00 96.25 157 ASP A CA 1
ATOM 1263 C C . ASP A 1 157 ? -14.657 3.208 11.571 1.00 96.25 157 ASP A C 1
ATOM 1265 O O . ASP A 1 157 ? -15.525 3.105 12.433 1.00 96.25 157 ASP A O 1
ATOM 1269 N N . VAL A 1 158 ? -13.403 2.797 11.804 1.00 95.31 158 VAL A N 1
ATOM 1270 C CA . VAL A 1 158 ? -12.988 2.207 13.090 1.00 95.31 158 VAL A CA 1
ATOM 1271 C C . VAL A 1 158 ? -12.970 3.251 14.208 1.00 95.31 158 VAL A C 1
ATOM 1273 O O . VAL A 1 158 ? -13.261 2.919 15.353 1.00 95.31 158 VAL A O 1
ATOM 1276 N N . GLY A 1 159 ? -12.623 4.502 13.903 1.00 94.75 159 GLY A N 1
ATOM 1277 C CA . GLY A 1 159 ? -12.649 5.599 14.862 1.00 94.75 159 GLY A CA 1
ATOM 1278 C C . GLY A 1 159 ? -14.056 5.855 15.398 1.00 94.75 159 GLY A C 1
ATOM 1279 O O . GLY A 1 159 ? -14.231 5.910 16.615 1.00 94.75 159 GLY A O 1
ATOM 1280 N N . GLU A 1 160 ? -15.051 5.908 14.511 1.00 95.38 160 GLU A N 1
ATOM 1281 C CA . GLU A 1 160 ? -16.470 6.030 14.873 1.00 95.38 160 GLU A CA 1
ATOM 1282 C C . GLU A 1 160 ? -16.939 4.861 15.761 1.00 95.38 160 GLU A C 1
ATOM 1284 O O . GLU A 1 160 ? -17.683 5.073 16.720 1.00 95.38 160 GLU A O 1
ATOM 1289 N N . ASP A 1 161 ? -16.451 3.641 15.507 1.00 93.50 161 ASP A N 1
ATOM 1290 C CA . ASP A 1 161 ? -16.746 2.461 16.333 1.00 93.50 161 ASP A CA 1
ATOM 1291 C C . ASP A 1 161 ? -16.027 2.474 17.702 1.00 93.50 161 ASP A C 1
ATOM 1293 O O . ASP A 1 161 ? -16.498 1.850 18.659 1.00 93.50 161 ASP A O 1
ATOM 1297 N N . ILE A 1 162 ? -14.880 3.157 17.818 1.00 90.88 162 ILE A N 1
ATOM 1298 C CA . ILE A 1 162 ? -14.088 3.253 19.058 1.00 90.88 162 ILE A CA 1
ATOM 1299 C C . ILE A 1 162 ? -14.659 4.291 20.023 1.00 90.88 162 ILE A C 1
ATOM 1301 O O . ILE A 1 162 ? -14.672 4.039 21.227 1.00 90.88 162 ILE A O 1
ATOM 1305 N N . GLU A 1 163 ? -15.115 5.445 19.534 1.00 90.75 163 GLU A N 1
ATOM 1306 C CA . GLU A 1 163 ? -15.614 6.545 20.376 1.00 90.75 163 GLU A CA 1
ATOM 1307 C C . GLU A 1 163 ? -16.614 6.118 21.466 1.00 90.75 163 GLU A C 1
ATOM 1309 O O . GLU A 1 163 ? -16.373 6.441 22.635 1.00 90.75 163 GLU A O 1
ATOM 1314 N N . PRO A 1 164 ? -17.676 5.337 21.169 1.00 89.25 164 PRO A N 1
ATOM 1315 C CA . PRO A 1 164 ? -18.625 4.895 22.193 1.00 89.25 164 PRO A CA 1
ATOM 1316 C C . PRO A 1 164 ? -18.029 3.893 23.196 1.00 89.25 164 PRO A C 1
ATOM 1318 O O . PRO A 1 164 ? -18.651 3.600 24.215 1.00 89.25 164 PRO A O 1
ATOM 1321 N N . LEU A 1 165 ? -16.841 3.344 22.930 1.00 87.25 165 LEU A N 1
ATOM 1322 C CA . LEU A 1 165 ? -16.148 2.420 23.829 1.00 87.25 165 LEU A CA 1
ATOM 1323 C C . LEU A 1 165 ? -15.199 3.131 24.797 1.00 87.25 165 LEU A C 1
ATOM 1325 O O . LEU A 1 165 ? -14.794 2.519 25.787 1.00 87.25 165 LEU A O 1
ATOM 1329 N N . CYS A 1 166 ? -14.849 4.397 24.552 1.00 82.00 166 CYS A N 1
ATOM 1330 C CA . CYS A 1 166 ? -13.852 5.104 25.353 1.00 82.00 166 CYS A CA 1
ATOM 1331 C C . CYS A 1 166 ? -14.237 5.212 26.830 1.00 82.00 166 CYS A C 1
ATOM 1333 O O . CYS A 1 166 ? -13.409 4.910 27.684 1.00 82.00 166 CYS A O 1
ATOM 1335 N N . GLU A 1 167 ? -15.494 5.533 27.152 1.00 81.50 167 GLU A N 1
ATOM 1336 C CA . GLU A 1 167 ? -15.932 5.631 28.551 1.00 81.50 167 GLU A CA 1
ATOM 1337 C C . GLU A 1 167 ? -15.767 4.289 29.277 1.00 81.50 167 GLU A C 1
ATOM 1339 O O . GLU A 1 167 ? -15.290 4.224 30.409 1.00 81.50 167 GLU A O 1
ATOM 1344 N N . ALA A 1 168 ? -16.094 3.191 28.596 1.00 78.12 168 ALA A N 1
ATOM 1345 C CA . ALA A 1 168 ? -16.035 1.860 29.177 1.00 78.12 168 ALA A CA 1
ATOM 1346 C C . ALA A 1 168 ? -14.605 1.295 29.286 1.00 78.12 168 ALA A C 1
ATOM 1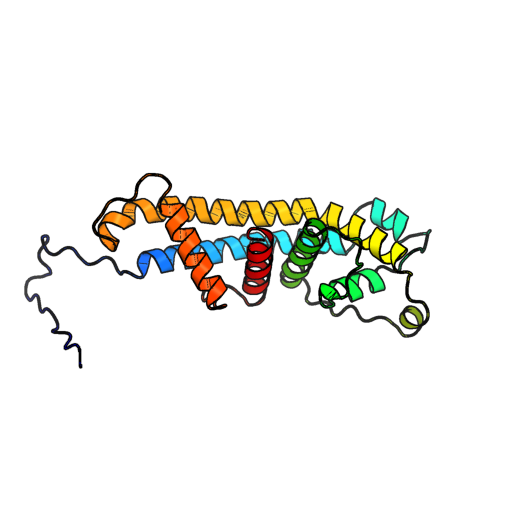348 O O . ALA A 1 168 ? -14.352 0.452 30.149 1.00 78.12 168 ALA A O 1
ATOM 1349 N N . VAL A 1 169 ? -13.682 1.735 28.423 1.00 77.44 169 VAL A N 1
ATOM 1350 C CA . VAL A 1 169 ? -12.289 1.251 28.370 1.00 77.44 169 VAL A CA 1
ATOM 1351 C C . VAL A 1 169 ? -11.328 2.161 29.142 1.00 77.44 169 VAL A C 1
ATOM 1353 O O . VAL A 1 169 ? -10.462 1.669 29.865 1.00 77.44 169 VAL A O 1
ATOM 1356 N N . TYR A 1 170 ? -11.474 3.477 29.006 1.00 78.56 170 TYR A N 1
ATOM 1357 C CA . TYR A 1 170 ? -10.583 4.491 29.578 1.00 78.56 170 TYR A CA 1
ATOM 1358 C C . TYR A 1 170 ? -11.179 5.217 30.792 1.00 78.56 170 TYR A C 1
ATOM 1360 O O . TYR A 1 170 ? -10.437 5.865 31.529 1.00 78.56 170 TYR A O 1
ATOM 1368 N N . GLY A 1 171 ? -12.483 5.076 31.051 1.00 78.06 171 GLY A N 1
ATOM 1369 C CA . GLY A 1 171 ? -13.169 5.744 32.163 1.00 78.06 171 GLY A CA 1
ATOM 1370 C C . GLY A 1 171 ? -13.588 7.187 31.869 1.00 78.06 171 GLY A C 1
ATOM 1371 O O . GLY A 1 171 ? -14.081 7.863 32.770 1.00 78.06 171 GLY A O 1
ATOM 1372 N N . GLU A 1 172 ? -13.396 7.657 30.634 1.00 80.62 172 GLU A N 1
ATOM 1373 C CA . GLU A 1 172 ? -13.809 8.978 30.154 1.00 80.62 172 GLU A CA 1
ATOM 1374 C C . GLU A 1 172 ? -14.328 8.904 28.711 1.00 80.62 172 GLU A C 1
ATOM 1376 O O . GLU A 1 172 ? -13.867 8.084 27.914 1.00 80.62 172 GLU A O 1
ATOM 1381 N N . GLU A 1 173 ? -15.310 9.741 28.373 1.00 84.50 173 GLU A N 1
ATOM 1382 C CA . GLU A 1 173 ? -15.834 9.844 27.009 1.00 84.50 173 GLU A CA 1
ATOM 1383 C C . GLU A 1 173 ? -14.770 10.398 26.048 1.00 84.50 173 GLU A C 1
ATOM 1385 O O . GLU A 1 173 ? -14.025 11.323 26.383 1.00 84.50 173 GLU A O 1
ATOM 1390 N N . CYS A 1 174 ? -14.731 9.874 24.821 1.00 83.38 174 CYS A N 1
ATOM 1391 C CA . CYS A 1 174 ? -13.902 10.442 23.763 1.00 83.38 174 CYS A CA 1
ATOM 1392 C C . CYS A 1 174 ? -14.575 11.689 23.166 1.00 83.38 174 CYS A C 1
ATOM 1394 O O . CYS A 1 174 ? -15.751 11.629 22.799 1.00 83.38 174 CYS A O 1
ATOM 1396 N N . PRO A 1 175 ? -13.849 12.809 22.992 1.00 88.06 175 PRO A N 1
ATOM 1397 C CA . PRO A 1 175 ? -14.310 13.892 22.135 1.00 88.06 175 PRO A CA 1
ATOM 1398 C C . PRO A 1 175 ? -14.528 13.401 20.692 1.00 88.06 175 PRO A C 1
ATOM 1400 O O . PRO A 1 175 ? -13.805 12.503 20.250 1.00 88.06 175 PRO A O 1
ATOM 1403 N N . PRO A 1 176 ? -15.438 14.026 19.922 1.00 88.19 176 PRO A N 1
ATOM 1404 C CA . PRO A 1 176 ? -15.606 13.706 18.507 1.00 88.19 176 PRO A CA 1
ATOM 1405 C C . PRO A 1 176 ? -14.284 13.821 17.731 1.00 88.19 176 PRO A C 1
ATOM 1407 O O . PRO A 1 176 ? -13.601 14.848 17.804 1.00 88.19 176 PRO A O 1
ATOM 1410 N N . GLY A 1 177 ? -13.936 12.777 16.983 1.00 87.50 177 GLY A N 1
ATOM 1411 C CA . GLY A 1 177 ? -12.691 12.625 16.229 1.00 87.50 177 GLY A CA 1
ATOM 1412 C C . GLY A 1 177 ? -11.531 11.992 17.012 1.00 87.50 177 GLY A C 1
ATOM 1413 O O . GLY A 1 177 ? -10.496 11.681 16.417 1.00 87.50 177 GLY A O 1
ATOM 1414 N N . GLU A 1 178 ? -11.653 11.776 18.326 1.00 88.94 178 GLU A N 1
ATOM 1415 C CA . GLU A 1 178 ? -10.577 11.159 19.116 1.00 88.94 178 GLU A CA 1
ATOM 1416 C C . GLU A 1 178 ? -10.448 9.655 18.818 1.00 88.94 178 GLU A C 1
ATOM 1418 O O . GLU A 1 178 ? -9.338 9.118 18.859 1.00 88.94 178 GLU A O 1
ATOM 1423 N N . GLY A 1 179 ? -11.532 8.984 18.407 1.00 89.81 179 GLY A N 1
ATOM 1424 C CA . GLY A 1 179 ? -11.492 7.572 18.016 1.00 89.81 179 GLY A CA 1
ATOM 1425 C C . GLY A 1 179 ? -10.541 7.298 16.847 1.00 89.81 179 GLY A C 1
ATOM 1426 O O . GLY A 1 179 ? -9.774 6.334 16.889 1.00 89.81 179 GLY A O 1
ATOM 1427 N N . GLU A 1 180 ? -10.495 8.185 15.845 1.00 94.12 180 GLU A N 1
ATOM 1428 C CA . GLU A 1 180 ? -9.536 8.078 14.732 1.00 94.12 180 GLU A CA 1
ATOM 1429 C C . GLU A 1 180 ? -8.086 8.154 15.223 1.00 94.12 180 GLU A C 1
ATOM 1431 O O . GLU A 1 180 ? -7.204 7.442 14.734 1.00 94.12 180 GLU A O 1
ATOM 1436 N N . ARG A 1 181 ? -7.821 9.005 16.223 1.00 90.94 181 ARG A N 1
ATOM 1437 C CA . ARG A 1 181 ? -6.483 9.164 16.807 1.00 90.94 181 ARG A CA 1
ATOM 1438 C C . ARG A 1 181 ? -6.073 7.923 17.586 1.00 90.94 181 ARG A C 1
ATOM 1440 O O . ARG A 1 181 ? -4.911 7.521 17.491 1.00 90.94 181 ARG A O 1
ATOM 1447 N N . VAL A 1 182 ? -7.010 7.303 18.301 1.00 90.50 182 VAL A N 1
ATOM 1448 C CA . VAL A 1 182 ? -6.800 6.022 18.988 1.00 90.50 182 VAL A CA 1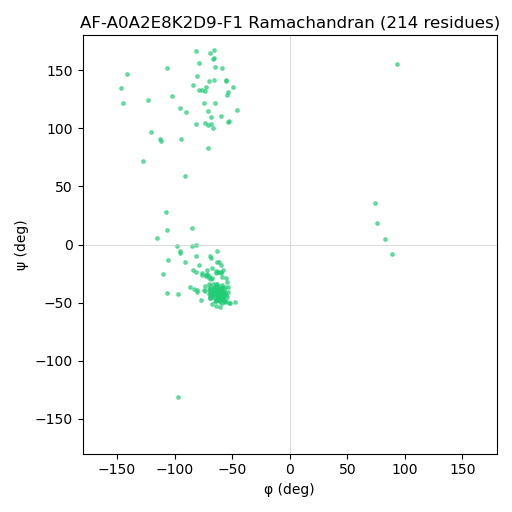
ATOM 1449 C C . VAL A 1 182 ? -6.513 4.912 17.972 1.00 90.50 182 VAL A C 1
ATOM 1451 O O . VAL A 1 182 ? -5.499 4.223 18.102 1.00 90.50 182 VAL A O 1
ATOM 1454 N N . ALA A 1 183 ? -7.319 4.794 16.910 1.00 92.38 183 ALA A N 1
ATOM 1455 C CA . ALA A 1 183 ? -7.093 3.828 15.833 1.00 92.38 183 ALA A CA 1
ATOM 1456 C C . ALA A 1 183 ? -5.716 4.018 15.171 1.00 92.38 183 ALA A C 1
ATOM 1458 O O . ALA A 1 183 ? -4.946 3.067 15.018 1.00 92.38 183 ALA A O 1
ATOM 1459 N N . MET A 1 184 ? -5.361 5.261 14.831 1.00 92.25 184 MET A N 1
ATOM 1460 C CA . MET A 1 184 ? -4.071 5.603 14.227 1.00 92.25 184 MET A CA 1
ATOM 1461 C C . MET A 1 184 ? -2.890 5.291 15.159 1.00 92.25 184 MET A C 1
ATOM 1463 O O . MET A 1 184 ? -1.842 4.822 14.703 1.00 92.25 184 MET A O 1
ATOM 1467 N N . ALA A 1 185 ? -3.039 5.540 16.464 1.00 90.19 185 ALA A N 1
ATOM 1468 C CA . ALA A 1 185 ? -2.021 5.219 17.459 1.00 90.19 185 ALA A CA 1
ATOM 1469 C C . ALA A 1 185 ? -1.780 3.706 17.555 1.00 90.19 185 ALA A C 1
ATOM 1471 O O . ALA A 1 185 ? -0.621 3.288 17.593 1.00 90.19 185 ALA A O 1
ATOM 1472 N N . ASP A 1 186 ? -2.842 2.902 17.515 1.00 89.88 186 ASP A N 1
ATOM 1473 C CA . ASP A 1 186 ? -2.725 1.446 17.538 1.00 89.88 186 ASP A CA 1
ATOM 1474 C C . ASP A 1 186 ? -2.067 0.904 16.257 1.00 89.88 186 ASP A C 1
ATOM 1476 O O . ASP A 1 186 ? -1.111 0.123 16.303 1.00 89.88 186 ASP A O 1
ATOM 1480 N N . VAL A 1 187 ? -2.472 1.410 15.086 1.00 91.31 187 VAL A N 1
ATOM 1481 C CA . VAL A 1 187 ? -1.822 1.068 13.809 1.00 91.31 187 VAL A CA 1
ATOM 1482 C C . VAL A 1 187 ? -0.332 1.422 13.833 1.00 91.31 187 VAL A C 1
ATOM 1484 O O . VAL A 1 187 ? 0.498 0.614 13.402 1.00 91.31 187 VAL A O 1
ATOM 1487 N N . ARG A 1 188 ? 0.041 2.593 14.365 1.00 90.50 188 ARG A N 1
ATOM 1488 C CA . ARG A 1 188 ? 1.447 2.999 14.520 1.00 90.50 188 ARG A CA 1
ATOM 1489 C C . ARG A 1 188 ? 2.235 1.998 15.364 1.00 90.50 188 ARG A C 1
ATOM 1491 O O . ARG A 1 188 ? 3.372 1.667 15.011 1.00 90.50 188 ARG A O 1
ATOM 1498 N N . ASP A 1 189 ? 1.659 1.517 16.458 1.00 87.94 189 ASP A N 1
ATOM 1499 C CA . ASP A 1 189 ? 2.320 0.561 17.344 1.00 87.94 189 ASP A CA 1
ATOM 1500 C C . ASP A 1 189 ? 2.500 -0.801 16.656 1.00 87.94 189 ASP A C 1
ATOM 1502 O O . ASP A 1 189 ? 3.599 -1.372 16.691 1.00 87.94 189 ASP A O 1
ATOM 1506 N N . LEU A 1 190 ? 1.498 -1.263 15.900 1.00 88.12 190 LEU A N 1
ATOM 1507 C CA . LEU A 1 190 ? 1.601 -2.460 15.055 1.00 88.12 190 LEU A CA 1
ATOM 1508 C C . LEU A 1 190 ? 2.686 -2.320 13.973 1.00 88.12 190 LEU A C 1
ATOM 1510 O O . LEU A 1 190 ? 3.477 -3.250 13.757 1.00 88.12 190 LEU A O 1
ATOM 1514 N N . VAL A 1 191 ? 2.797 -1.148 13.332 1.00 88.25 191 VAL A N 1
ATOM 1515 C CA . VAL A 1 191 ? 3.873 -0.841 12.371 1.00 88.25 191 VAL A CA 1
ATOM 1516 C C . VAL A 1 191 ? 5.242 -0.909 13.049 1.00 88.25 191 VAL A C 1
ATOM 1518 O O . VAL A 1 191 ? 6.152 -1.548 12.510 1.00 88.25 191 VAL A O 1
ATOM 1521 N N . ARG A 1 192 ? 5.389 -0.296 14.232 1.00 86.81 192 ARG A N 1
ATOM 1522 C CA . ARG A 1 192 ? 6.646 -0.243 14.996 1.00 86.81 192 ARG A CA 1
ATOM 1523 C C . ARG A 1 192 ? 7.110 -1.628 15.444 1.00 86.81 192 ARG A C 1
ATOM 1525 O O . ARG A 1 192 ? 8.294 -1.941 15.329 1.00 86.81 192 ARG A O 1
ATOM 1532 N N . ILE A 1 193 ? 6.190 -2.460 15.930 1.00 85.00 193 ILE A N 1
ATOM 1533 C CA . ILE A 1 193 ? 6.458 -3.860 16.306 1.00 85.00 193 ILE A CA 1
ATOM 1534 C C . ILE A 1 193 ? 6.685 -4.718 15.049 1.00 85.00 193 ILE A C 1
ATOM 1536 O O . ILE A 1 193 ? 7.372 -5.742 15.079 1.00 85.00 193 ILE A O 1
ATOM 1540 N N . GLY A 1 194 ? 6.125 -4.289 13.918 1.00 79.00 194 GLY A N 1
ATOM 1541 C CA . GLY A 1 194 ? 6.256 -4.934 12.624 1.00 79.00 194 GLY A CA 1
ATOM 1542 C C . GLY A 1 194 ? 5.415 -6.199 12.480 1.00 79.00 194 GLY A C 1
ATOM 1543 O O . GLY A 1 194 ? 5.721 -6.992 11.582 1.00 79.00 194 GLY A O 1
ATOM 1544 N N . ARG A 1 195 ? 4.397 -6.380 13.331 1.00 79.62 195 ARG A N 1
ATOM 1545 C CA . ARG A 1 195 ? 3.496 -7.538 13.372 1.00 79.62 195 ARG A CA 1
ATOM 1546 C C . ARG A 1 195 ? 2.050 -7.074 13.224 1.00 79.62 195 ARG A C 1
ATOM 1548 O O . ARG A 1 195 ? 1.579 -6.295 14.037 1.00 79.62 195 ARG A O 1
ATOM 1555 N N . PHE A 1 196 ? 1.357 -7.623 12.231 1.00 84.94 196 PHE A N 1
ATOM 1556 C CA . PHE A 1 196 ? -0.067 -7.396 11.989 1.00 84.94 196 PHE A CA 1
ATOM 1557 C C . PHE A 1 196 ? -0.778 -8.750 12.059 1.00 84.94 196 PHE A C 1
ATOM 1559 O O . PHE A 1 196 ? -0.729 -9.501 11.084 1.00 84.94 196 PHE A O 1
ATOM 1566 N N . PRO A 1 197 ? -1.369 -9.123 13.207 1.00 76.94 197 PRO A N 1
ATOM 1567 C CA . PRO A 1 197 ? -1.880 -10.479 13.423 1.00 76.94 197 PRO A CA 1
ATOM 1568 C C . PRO A 1 197 ? -3.030 -10.852 12.478 1.00 76.94 197 PRO A C 1
ATOM 1570 O O . PRO A 1 197 ? -3.229 -12.032 12.203 1.00 76.94 197 PRO A O 1
ATOM 1573 N N . SER A 1 198 ? -3.756 -9.863 11.955 1.00 83.38 198 SER A N 1
ATOM 1574 C CA . SER A 1 198 ? -4.887 -10.061 11.051 1.00 83.38 198 SER A CA 1
ATOM 1575 C C . SER A 1 198 ? -4.538 -9.964 9.561 1.00 83.38 198 SER A C 1
ATOM 1577 O O . SER A 1 198 ? -5.387 -10.284 8.733 1.00 83.38 198 SER A O 1
ATOM 1579 N N . MET A 1 199 ? -3.312 -9.574 9.189 1.00 90.25 199 MET A N 1
ATOM 1580 C CA . MET A 1 199 ? -2.938 -9.346 7.787 1.00 90.25 199 MET A CA 1
ATOM 1581 C C . MET A 1 199 ? -2.040 -10.450 7.223 1.00 90.25 199 MET A C 1
ATOM 1583 O O . MET A 1 199 ? -1.225 -11.052 7.924 1.00 90.25 199 MET A O 1
ATOM 1587 N N . THR A 1 200 ? -2.108 -10.669 5.911 1.00 90.69 200 THR A N 1
ATOM 1588 C CA . THR A 1 200 ? -1.140 -11.521 5.211 1.00 90.69 200 THR A CA 1
ATOM 1589 C C . THR A 1 200 ? 0.253 -10.866 5.152 1.00 90.69 200 THR A C 1
ATOM 1591 O O . THR A 1 200 ? 0.404 -9.647 5.323 1.00 90.69 200 THR A O 1
ATOM 1594 N N . PRO A 1 201 ? 1.315 -11.631 4.828 1.00 90.44 201 PRO A N 1
ATOM 1595 C CA . PRO A 1 201 ? 2.643 -11.064 4.584 1.00 90.44 201 PRO A CA 1
ATOM 1596 C C . PRO A 1 201 ? 2.696 -10.041 3.437 1.00 90.44 201 PRO A C 1
ATOM 1598 O O . PRO A 1 201 ? 3.615 -9.219 3.393 1.00 90.44 201 PRO A O 1
ATOM 1601 N N . THR A 1 202 ? 1.764 -10.106 2.481 1.00 89.88 202 THR A N 1
ATOM 1602 C CA . THR A 1 202 ? 1.651 -9.115 1.401 1.00 89.88 202 THR A CA 1
ATOM 1603 C C . THR A 1 202 ? 0.996 -7.844 1.929 1.00 89.88 202 THR A C 1
ATOM 1605 O O . THR A 1 202 ? 1.579 -6.772 1.771 1.00 89.88 202 THR A O 1
ATOM 1608 N N . GLY A 1 203 ? -0.115 -7.955 2.663 1.00 90.38 203 GLY A N 1
ATOM 1609 C CA . GLY A 1 203 ? -0.773 -6.810 3.299 1.00 90.38 203 GLY A CA 1
ATOM 1610 C C . GLY A 1 203 ? 0.112 -6.077 4.287 1.00 90.38 203 GLY A C 1
ATOM 1611 O O . GLY A 1 203 ? 0.212 -4.856 4.224 1.00 90.38 203 GLY A O 1
ATOM 1612 N N . THR A 1 204 ? 0.891 -6.805 5.085 1.00 90.69 204 THR A N 1
ATOM 1613 C CA . THR A 1 204 ? 1.907 -6.209 5.967 1.00 90.69 204 THR A CA 1
ATOM 1614 C C . THR A 1 204 ? 2.929 -5.363 5.192 1.00 90.69 204 THR A C 1
ATOM 1616 O O . THR A 1 204 ? 3.372 -4.318 5.671 1.00 90.69 204 THR A O 1
ATOM 1619 N N . ARG A 1 205 ? 3.341 -5.798 3.992 1.00 90.00 205 ARG A N 1
ATOM 1620 C CA . ARG A 1 205 ? 4.311 -5.063 3.161 1.00 90.00 205 ARG A CA 1
ATOM 1621 C C . ARG A 1 205 ? 3.700 -3.828 2.506 1.00 90.00 205 ARG A C 1
ATOM 1623 O O . ARG A 1 205 ? 4.371 -2.795 2.467 1.00 90.00 205 ARG A O 1
ATOM 1630 N N . VAL A 1 206 ? 2.450 -3.920 2.046 1.00 90.50 206 VAL A N 1
ATOM 1631 C CA . VAL A 1 206 ? 1.690 -2.757 1.562 1.00 90.50 206 VAL A CA 1
ATOM 1632 C C . VAL A 1 206 ? 1.531 -1.743 2.696 1.00 90.50 206 VAL A C 1
ATOM 1634 O O . VAL A 1 206 ? 1.940 -0.601 2.528 1.00 90.50 206 VAL A O 1
ATOM 1637 N N . MET A 1 207 ? 1.090 -2.179 3.880 1.00 92.44 207 MET A N 1
ATOM 1638 C CA . MET A 1 207 ? 0.886 -1.324 5.056 1.00 92.44 207 MET A CA 1
ATOM 1639 C C . MET A 1 207 ? 2.159 -0.582 5.473 1.00 92.44 207 MET A C 1
ATOM 1641 O O . MET A 1 207 ? 2.144 0.631 5.643 1.00 92.44 207 MET A O 1
ATOM 1645 N N . LYS A 1 208 ? 3.297 -1.280 5.587 1.00 90.44 208 LYS A N 1
ATOM 1646 C CA . LYS A 1 208 ? 4.579 -0.636 5.932 1.00 90.44 208 LYS A CA 1
ATOM 1647 C C . LYS A 1 208 ? 5.025 0.377 4.878 1.00 90.44 208 LYS A C 1
ATOM 1649 O O . LYS A 1 208 ? 5.606 1.405 5.223 1.00 90.44 208 LYS A O 1
ATOM 1654 N N . THR A 1 209 ? 4.773 0.080 3.604 1.00 88.62 209 THR A N 1
ATOM 1655 C CA . THR A 1 209 ? 5.116 0.978 2.495 1.00 88.62 209 THR A CA 1
ATOM 1656 C C . THR A 1 209 ? 4.262 2.237 2.541 1.00 88.62 209 THR A C 1
ATOM 1658 O O . THR A 1 209 ? 4.815 3.331 2.562 1.00 88.62 209 THR A O 1
ATOM 1661 N N . LEU A 1 210 ? 2.943 2.066 2.643 1.00 91.00 210 LEU A N 1
ATOM 1662 C CA . LEU A 1 210 ? 1.970 3.142 2.778 1.00 91.00 210 LEU A CA 1
ATOM 1663 C C . LEU A 1 210 ? 2.277 4.028 3.990 1.00 91.00 210 LEU A C 1
ATOM 1665 O O . LEU A 1 210 ? 2.402 5.238 3.855 1.00 91.00 210 LEU A O 1
ATOM 1669 N N . TRP A 1 211 ? 2.494 3.421 5.161 1.00 91.44 211 TRP A N 1
ATOM 1670 C CA . TRP A 1 211 ? 2.821 4.149 6.387 1.00 91.44 211 TRP A CA 1
ATOM 1671 C C . TRP A 1 211 ? 4.046 5.049 6.218 1.00 91.44 211 TRP A C 1
ATOM 1673 O O . TRP A 1 211 ? 4.045 6.197 6.655 1.00 91.44 211 TRP A O 1
ATOM 1683 N N . THR A 1 212 ? 5.085 4.518 5.565 1.00 88.31 212 THR A N 1
ATOM 1684 C CA . THR A 1 212 ? 6.322 5.254 5.285 1.00 88.31 212 THR A CA 1
ATOM 1685 C C . THR A 1 212 ? 6.097 6.398 4.298 1.00 88.31 212 THR A C 1
ATOM 1687 O O . THR A 1 212 ? 6.777 7.409 4.408 1.00 88.31 212 THR A O 1
ATOM 1690 N N . ALA A 1 213 ? 5.193 6.239 3.329 1.00 85.81 213 ALA A N 1
ATOM 1691 C CA . ALA A 1 213 ? 4.867 7.284 2.361 1.00 85.81 213 ALA A CA 1
ATOM 1692 C C . ALA A 1 213 ? 4.106 8.446 3.023 1.00 85.81 213 ALA A C 1
ATOM 1694 O O . ALA A 1 213 ? 4.453 9.601 2.804 1.00 85.81 213 ALA A O 1
ATOM 1695 N N . ILE A 1 214 ? 3.139 8.133 3.892 1.00 86.19 214 ILE A N 1
ATOM 1696 C CA . ILE A 1 214 ? 2.297 9.128 4.577 1.00 86.19 214 ILE A CA 1
ATOM 1697 C C . ILE A 1 214 ? 3.084 9.938 5.624 1.00 86.19 214 ILE A C 1
ATOM 1699 O O . ILE A 1 214 ? 2.861 11.135 5.768 1.00 86.19 214 ILE A O 1
ATOM 1703 N N . HIS A 1 215 ? 4.000 9.304 6.366 1.00 82.38 215 HIS A N 1
ATOM 1704 C CA . HIS A 1 215 ? 4.653 9.905 7.545 1.00 82.38 215 HIS A CA 1
ATOM 1705 C C . HIS A 1 215 ? 6.126 10.288 7.317 1.00 82.38 215 HIS A C 1
ATOM 1707 O O . HIS A 1 215 ? 6.933 10.225 8.250 1.00 82.38 215 HIS A O 1
ATOM 1713 N N . ARG A 1 216 ? 6.496 10.598 6.072 1.00 73.38 216 ARG A N 1
ATOM 1714 C CA . ARG A 1 216 ? 7.860 10.991 5.693 1.00 73.38 216 ARG A CA 1
ATOM 1715 C C . ARG A 1 216 ? 8.175 12.456 5.965 1.00 73.38 216 ARG A C 1
ATOM 1717 O O . ARG A 1 216 ? 7.246 13.287 5.930 1.00 73.38 216 ARG A O 1
#

Mean predicted aligned error: 9.38 Å

Solvent-accessible surface area (backbone atoms only — not comparable to full-atom values): 12352 Å² total; per-residue (Å²): 136,83,85,78,80,77,82,86,81,55,96,88,53,82,56,92,84,57,78,72,73,45,62,78,56,53,61,58,50,47,47,40,50,37,52,32,55,42,40,58,54,45,48,63,46,3,57,58,31,39,43,57,76,69,41,80,50,80,65,38,52,62,46,60,38,97,47,79,66,44,60,65,59,58,56,51,34,51,68,74,42,64,74,91,76,48,56,83,91,56,54,72,66,45,51,44,20,43,54,41,34,58,36,32,18,51,67,72,50,85,76,79,60,72,72,51,74,68,54,65,77,58,68,64,54,67,67,47,52,37,54,53,50,53,52,51,16,63,62,24,34,72,56,36,53,51,52,51,52,44,51,53,51,36,34,47,59,45,6,65,66,36,30,84,43,27,37,59,60,73,73,45,76,48,59,94,71,44,18,31,52,53,41,50,52,51,52,49,51,34,58,73,74,68,53,58,95,58,46,53,81,55,44,50,50,35,49,56,50,52,53,52,60,76,72,106

Secondary structure (DSSP, 8-state):
----------TT---TTS-----TTHHHHHHHHHHHHHHHHHHHHHHHHHHHHHT-STTHHHHSSSS-SS-HHHHHHHHTS-GGGS-TTS-HHHHHHHHHHHHHGGGT-----PPPHHHHHSPPPHHHHHHHHHHHHHHHHHHHHHHHHHHHHHHHHHHHHHGGGHHHHHSSPPPTTHHHHHHHHHHHHHHHHT--TTS-HHHHHHHHHHHHHHT-